Protein AF-0000000072804010 (afdb_homodimer)

Structure (mmCIF, N/CA/C/O backbone):
data_AF-0000000072804010-model_v1
#
loop_
_entity.id
_entity.type
_entity.pdbx_description
1 polymer 'Uncharacterized protein'
#
loop_
_atom_site.group_PDB
_atom_site.id
_atom_site.type_symbol
_atom_site.label_atom_id
_atom_site.label_alt_id
_atom_site.label_comp_id
_atom_site.label_asym_id
_atom_site.label_entity_id
_atom_site.label_seq_id
_atom_site.pdbx_PDB_ins_code
_atom_site.Cartn_x
_atom_site.Cartn_y
_atom_site.Cartn_z
_atom_site.occupancy
_atom_site.B_iso_or_equiv
_atom_site.auth_seq_id
_atom_site.auth_comp_id
_atom_site.auth_asym_id
_atom_site.auth_atom_id
_atom_site.pdbx_PDB_model_num
ATOM 1 N N . MET A 1 1 ? -0.517 -17.844 -24.922 1 48.34 1 MET A N 1
ATOM 2 C CA . MET A 1 1 ? -0.849 -17.781 -23.5 1 48.34 1 MET A CA 1
ATOM 3 C C . MET A 1 1 ? -1.764 -18.938 -23.109 1 48.34 1 MET A C 1
ATOM 5 O O . MET A 1 1 ? -2.658 -19.312 -23.859 1 48.34 1 MET A O 1
ATOM 9 N N . SER A 1 2 ? -1.28 -19.766 -22.219 1 68 2 SER A N 1
ATOM 10 C CA . SER A 1 2 ? -2.117 -20.875 -21.766 1 68 2 SER A CA 1
ATOM 11 C C . SER A 1 2 ? -3.465 -20.375 -21.266 1 68 2 SER A C 1
ATOM 13 O O . SER A 1 2 ? -3.549 -19.297 -20.656 1 68 2 SER A O 1
ATOM 15 N N . PRO A 1 3 ? -4.453 -20.984 -21.688 1 77.75 3 PRO A N 1
ATOM 16 C CA . PRO A 1 3 ? -5.777 -20.547 -21.234 1 77.75 3 PRO A CA 1
ATOM 17 C C . PRO A 1 3 ? -5.914 -20.562 -19.703 1 77.75 3 PRO A C 1
ATOM 19 O O . PRO A 1 3 ? -5.262 -21.375 -19.031 1 77.75 3 PRO A O 1
ATOM 22 N N . ILE A 1 4 ? -6.637 -19.641 -19.188 1 82.75 4 ILE A N 1
ATOM 23 C CA . ILE A 1 4 ? -6.988 -19.641 -17.781 1 82.75 4 ILE A CA 1
ATOM 24 C C . ILE A 1 4 ? -7.996 -20.75 -17.484 1 82.75 4 ILE A C 1
ATOM 26 O O . ILE A 1 4 ? -9.008 -20.875 -18.188 1 82.75 4 ILE A O 1
ATOM 30 N N . THR A 1 5 ? -7.656 -21.609 -16.625 1 82.5 5 THR A N 1
ATOM 31 C CA . THR A 1 5 ? -8.516 -22.75 -16.312 1 82.5 5 THR A CA 1
ATOM 32 C C . THR A 1 5 ? -9.008 -22.672 -14.875 1 82.5 5 THR A C 1
ATOM 34 O O . THR A 1 5 ? -8.289 -22.172 -13.992 1 82.5 5 THR A O 1
ATOM 37 N N . VAL A 1 6 ? -10.234 -22.969 -14.695 1 79.12 6 VAL A N 1
ATOM 38 C CA . VAL A 1 6 ? -10.836 -23.172 -13.383 1 79.12 6 VAL A CA 1
ATOM 39 C C . VAL A 1 6 ? -11.406 -24.578 -13.281 1 79.12 6 VAL A C 1
ATOM 41 O O . VAL A 1 6 ? -12.234 -24.984 -14.102 1 79.12 6 VAL A O 1
ATOM 44 N N . PHE A 1 7 ? -10.828 -25.406 -12.297 1 78.88 7 PHE A N 1
ATOM 45 C CA . PHE A 1 7 ? -11.211 -26.812 -12.109 1 78.88 7 PHE A CA 1
ATOM 46 C C . PHE A 1 7 ? -10.992 -27.594 -13.391 1 78.88 7 PHE A C 1
ATOM 48 O O . PHE A 1 7 ? -11.812 -28.438 -13.75 1 78.88 7 PHE A O 1
ATOM 55 N N . GLY A 1 8 ? -10.031 -27.219 -14.195 1 78.94 8 GLY A N 1
ATOM 56 C CA . GLY A 1 8 ? -9.648 -27.984 -15.375 1 78.94 8 GLY A CA 1
ATOM 57 C C . GLY A 1 8 ? -10.344 -27.516 -16.641 1 78.94 8 GLY A C 1
ATOM 58 O O . GLY A 1 8 ? -10.039 -28 -17.734 1 78.94 8 GLY A O 1
ATOM 59 N N . TYR A 1 9 ? -11.281 -26.594 -16.469 1 85.19 9 TYR A N 1
ATOM 60 C CA . TYR A 1 9 ? -12.016 -26.109 -17.625 1 85.19 9 TYR A CA 1
ATOM 61 C C . TYR A 1 9 ? -11.555 -24.719 -18.031 1 85.19 9 TYR A C 1
ATOM 63 O O . TYR A 1 9 ? -11.398 -23.844 -17.172 1 85.19 9 TYR A O 1
ATOM 71 N N . ALA A 1 10 ? -11.391 -24.625 -19.344 1 89.12 10 ALA A N 1
ATOM 72 C CA . ALA A 1 10 ? -10.969 -23.312 -19.844 1 89.12 10 ALA A CA 1
ATOM 73 C C . ALA A 1 10 ? -12.07 -22.281 -19.672 1 89.12 10 ALA A C 1
ATOM 75 O O . ALA A 1 10 ? -13.242 -22.547 -19.969 1 89.12 10 ALA A O 1
ATOM 76 N N . VAL A 1 11 ? -11.695 -21.125 -19.125 1 90.62 11 VAL A N 1
ATOM 77 C CA . VAL A 1 11 ? -12.648 -20.047 -18.891 1 90.62 11 VAL A CA 1
ATOM 78 C C . VAL A 1 11 ? -12.547 -19.031 -20.031 1 90.62 11 VAL A C 1
ATOM 80 O O . VAL A 1 11 ? -11.453 -18.547 -20.344 1 90.62 11 VAL A O 1
ATOM 83 N N . PRO A 1 12 ? -13.688 -18.75 -20.719 1 93.38 12 PRO A N 1
ATOM 84 C CA . PRO A 1 12 ? -13.672 -17.734 -21.781 1 93.38 12 PRO A CA 1
ATOM 85 C C . PRO A 1 12 ? -13.18 -16.375 -21.281 1 93.38 12 PRO A C 1
ATOM 87 O O . PRO A 1 12 ? -13.43 -16 -20.141 1 93.38 12 PRO A O 1
ATOM 90 N N . VAL A 1 13 ? -12.516 -15.602 -22.156 1 91.38 13 VAL A N 1
ATOM 91 C CA . VAL A 1 13 ? -11.852 -14.336 -21.844 1 91.38 13 VAL A CA 1
ATOM 92 C C . VAL A 1 13 ? -12.867 -13.352 -21.266 1 91.38 13 VAL A C 1
ATOM 94 O O . VAL A 1 13 ? -12.609 -12.703 -20.25 1 91.38 13 VAL A O 1
ATOM 97 N N . PRO A 1 14 ? -14.039 -13.18 -21.891 1 94.69 14 PRO A N 1
ATOM 98 C CA . PRO A 1 14 ? -15 -12.219 -21.344 1 94.69 14 PRO A CA 1
ATOM 99 C C . PRO A 1 14 ? -15.352 -12.516 -19.875 1 94.69 14 PRO A C 1
ATOM 101 O O . PRO A 1 14 ? -15.578 -11.586 -19.094 1 94.69 14 PRO A O 1
ATOM 104 N N . LEU A 1 15 ? -15.414 -13.719 -19.531 1 94.69 15 LEU A N 1
ATOM 105 C CA . LEU A 1 15 ? -15.742 -14.078 -18.156 1 94.69 15 LEU A CA 1
ATOM 106 C C . LEU A 1 15 ? -14.586 -13.742 -17.219 1 94.69 15 LEU A C 1
ATOM 108 O O . L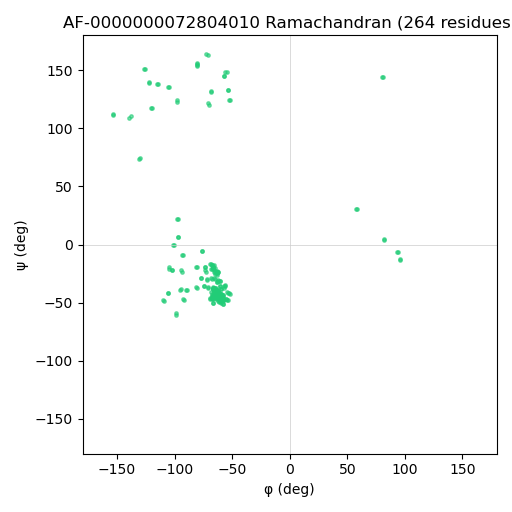EU A 1 15 ? -14.812 -13.344 -16.078 1 94.69 15 LEU A O 1
ATOM 112 N N . VAL A 1 16 ? -13.398 -13.93 -17.688 1 94.5 16 VAL A N 1
ATOM 113 C CA . VAL A 1 16 ? -12.227 -13.555 -16.891 1 94.5 16 VAL A CA 1
ATOM 114 C C . VAL A 1 16 ? -12.227 -12.047 -16.656 1 94.5 16 VAL A C 1
ATOM 116 O O . VAL A 1 16 ? -11.984 -11.594 -15.531 1 94.5 16 VAL A O 1
ATOM 119 N N . VAL A 1 17 ? -12.5 -11.297 -17.672 1 95.88 17 VAL A N 1
ATOM 120 C CA . VAL A 1 17 ? -12.547 -9.844 -17.562 1 95.88 17 VAL A CA 1
ATOM 121 C C . VAL A 1 17 ? -13.648 -9.438 -16.594 1 95.88 17 VAL A C 1
ATOM 123 O O . VAL A 1 17 ? -13.438 -8.578 -15.727 1 95.88 17 VAL A O 1
ATOM 126 N N . ALA A 1 18 ? -14.812 -10.039 -16.734 1 96.81 18 ALA A N 1
ATOM 127 C CA . ALA A 1 18 ? -15.922 -9.75 -15.836 1 96.81 18 ALA A CA 1
ATOM 128 C C . ALA A 1 18 ? -15.547 -10.062 -14.391 1 96.81 18 ALA A C 1
ATOM 130 O O . ALA A 1 18 ? -15.828 -9.273 -13.484 1 96.81 18 ALA A O 1
ATOM 131 N N . TYR A 1 19 ? -14.938 -11.188 -14.172 1 96.62 19 TYR A N 1
ATOM 132 C CA . TYR A 1 19 ? -14.477 -11.586 -12.852 1 96.62 19 TYR A CA 1
ATOM 133 C C . TYR A 1 19 ? -13.477 -10.586 -12.297 1 96.62 19 TYR A C 1
ATOM 135 O O . TYR A 1 19 ? -13.625 -10.117 -11.164 1 96.62 19 TYR A O 1
ATOM 143 N N . GLY A 1 20 ? -12.461 -10.242 -13.133 1 97.38 20 GLY A N 1
ATOM 144 C CA . GLY A 1 20 ? -11.461 -9.273 -12.703 1 97.38 20 GLY A CA 1
ATOM 145 C C . GLY A 1 20 ? -12.055 -7.926 -12.336 1 97.38 20 GLY A C 1
ATOM 146 O O . GLY A 1 20 ? -11.672 -7.324 -11.336 1 97.38 20 GLY A O 1
ATOM 147 N N . THR A 1 21 ? -12.953 -7.453 -13.164 1 96.56 21 THR A N 1
ATOM 148 C CA . THR A 1 21 ? -13.625 -6.188 -12.891 1 96.56 21 THR A CA 1
ATOM 149 C C . THR A 1 21 ? -14.391 -6.254 -11.57 1 96.56 21 THR A C 1
ATOM 151 O O . THR A 1 21 ? -14.297 -5.344 -10.742 1 96.56 21 THR A O 1
ATOM 154 N N . ALA A 1 22 ? -15.117 -7.312 -11.398 1 96.5 22 ALA A N 1
ATOM 155 C CA . ALA A 1 22 ? -15.891 -7.484 -10.18 1 96.5 22 ALA A CA 1
ATOM 156 C C . ALA A 1 22 ? -14.992 -7.492 -8.945 1 96.5 22 ALA A C 1
ATOM 158 O O . ALA A 1 22 ? -15.227 -6.758 -7.988 1 96.5 22 ALA A O 1
ATOM 159 N N . VAL A 1 23 ? -13.93 -8.242 -8.953 1 97.19 23 VAL A N 1
ATOM 160 C CA . VAL A 1 23 ? -13.016 -8.344 -7.816 1 97.19 23 VAL A CA 1
ATOM 161 C C . VAL A 1 23 ? -12.375 -6.992 -7.547 1 97.19 23 VAL A C 1
ATOM 163 O O . VAL A 1 23 ? -12.234 -6.586 -6.391 1 97.19 23 VAL A O 1
ATOM 166 N N . GLY A 1 24 ? -12 -6.309 -8.633 1 96.31 24 GLY A N 1
ATOM 167 C CA . GLY A 1 24 ? -11.375 -5.004 -8.508 1 96.31 24 GLY A CA 1
ATOM 168 C C . GLY A 1 24 ? -12.281 -3.973 -7.855 1 96.31 24 GLY A C 1
ATOM 169 O O . GLY A 1 24 ? -11.805 -3.088 -7.137 1 96.31 24 GLY A O 1
ATOM 170 N N . VAL A 1 25 ? -13.523 -4.109 -8.062 1 93.12 25 VAL A N 1
ATOM 171 C CA . VAL A 1 25 ? -14.477 -3.16 -7.496 1 93.12 25 VAL A CA 1
ATOM 172 C C . VAL A 1 25 ? -14.914 -3.627 -6.109 1 93.12 25 VAL A C 1
ATOM 174 O O . VAL A 1 25 ? -15.008 -2.822 -5.18 1 93.12 25 VAL A O 1
ATOM 177 N N . LEU A 1 26 ? -15.109 -4.902 -5.949 1 94.75 26 LEU A N 1
ATOM 178 C CA . LEU A 1 26 ? -15.727 -5.441 -4.742 1 94.75 26 LEU A CA 1
ATOM 179 C C . LEU A 1 26 ? -14.758 -5.387 -3.566 1 94.75 26 LEU A C 1
ATOM 181 O O . LEU A 1 26 ? -15.164 -5.48 -2.408 1 94.75 26 LEU A O 1
ATOM 185 N N . ILE A 1 27 ? -13.453 -5.266 -3.865 1 96.75 27 ILE A N 1
ATOM 186 C CA . ILE A 1 27 ? -12.508 -5.141 -2.764 1 96.75 27 ILE A CA 1
ATOM 187 C C . ILE A 1 27 ? -12.789 -3.859 -1.98 1 96.75 27 ILE A C 1
ATOM 189 O O . ILE A 1 27 ? -12.516 -3.785 -0.781 1 96.75 27 ILE A O 1
ATOM 193 N N . ASP A 1 28 ? -13.391 -2.922 -2.621 1 95.25 28 ASP A N 1
ATOM 194 C CA . ASP A 1 28 ? -13.664 -1.632 -1.993 1 95.25 28 ASP A CA 1
ATOM 195 C C . ASP A 1 28 ? -14.836 -1.731 -1.017 1 95.25 28 ASP A C 1
ATOM 197 O O . ASP A 1 28 ? -15.094 -0.797 -0.257 1 95.25 28 ASP A O 1
ATOM 201 N N . LEU A 1 29 ? -15.461 -2.842 -0.965 1 94.12 29 LEU A N 1
ATOM 202 C CA . LEU A 1 29 ? -16.547 -3.006 0.003 1 94.12 29 LEU A CA 1
ATOM 203 C C . LEU A 1 29 ? -16 -3.006 1.428 1 94.12 29 LEU A C 1
ATOM 205 O O . LEU A 1 29 ? -16.75 -2.824 2.385 1 94.12 29 LEU A O 1
ATOM 209 N N . ASP A 1 30 ? -14.773 -3.217 1.565 1 96.25 30 ASP A N 1
ATOM 210 C CA . ASP A 1 30 ? -14.18 -3.189 2.9 1 96.25 30 ASP A CA 1
ATOM 211 C C . ASP A 1 30 ? -14.258 -1.787 3.504 1 96.25 30 ASP A C 1
ATOM 213 O O . ASP A 1 30 ? -14.141 -1.622 4.719 1 96.25 30 ASP A O 1
ATOM 217 N N . HIS A 1 31 ? -14.398 -0.819 2.674 1 95.31 31 HIS A N 1
ATOM 218 C CA . HIS A 1 31 ? -14.57 0.545 3.162 1 95.31 31 HIS A CA 1
ATOM 219 C C . HIS A 1 31 ? -15.711 0.633 4.164 1 95.31 31 HIS A C 1
ATOM 221 O O . HIS A 1 31 ? -15.617 1.344 5.168 1 95.31 31 HIS A O 1
ATOM 227 N N . PHE A 1 32 ? -16.766 -0.039 3.883 1 95 32 PHE A N 1
ATOM 228 C CA . PHE A 1 32 ? -17.922 -0.016 4.773 1 95 32 PHE A CA 1
ATOM 229 C C . PHE A 1 32 ? -17.562 -0.607 6.133 1 95 32 PHE A C 1
ATOM 231 O O . PHE A 1 32 ? -18.016 -0.113 7.168 1 95 32 PHE A O 1
ATOM 238 N N . LEU A 1 33 ? -16.812 -1.629 6.156 1 95.75 33 LEU A N 1
ATOM 239 C CA . LEU A 1 33 ? -16.391 -2.254 7.406 1 95.75 33 LEU A CA 1
ATOM 240 C C . LEU A 1 33 ? -15.461 -1.339 8.195 1 95.75 33 LEU A C 1
ATOM 242 O O . LEU A 1 33 ? -15.578 -1.23 9.414 1 95.75 33 LEU A O 1
ATOM 246 N N . ILE A 1 34 ? -14.562 -0.725 7.488 1 96.5 34 ILE A N 1
ATOM 247 C CA . ILE A 1 34 ? -13.656 0.214 8.141 1 96.5 34 ILE A CA 1
ATOM 248 C C . ILE A 1 34 ? -14.453 1.353 8.766 1 96.5 34 ILE A C 1
ATOM 250 O O . ILE A 1 34 ? -14.242 1.7 9.93 1 96.5 34 ILE A O 1
ATOM 254 N N . ALA A 1 35 ? -15.367 1.884 7.973 1 95.56 35 ALA A N 1
ATOM 255 C CA . ALA A 1 35 ? -16.203 2.979 8.469 1 95.56 35 ALA A CA 1
ATOM 256 C C . ALA A 1 35 ? -17 2.547 9.695 1 95.56 35 ALA A C 1
ATOM 258 O O . ALA A 1 35 ? -17.078 3.281 10.688 1 95.56 35 ALA A O 1
ATOM 259 N N . ARG A 1 36 ? -17.594 1.374 9.648 1 96 36 ARG A N 1
ATOM 260 C CA . ARG A 1 36 ? -18.328 0.846 10.789 1 96 36 ARG A CA 1
ATOM 261 C C . ARG A 1 36 ? -17.438 0.744 12.023 1 96 36 ARG A C 1
ATOM 263 O O . ARG A 1 36 ? -17.859 1.105 13.125 1 96 36 ARG A O 1
ATOM 270 N N . TYR A 1 37 ? -16.344 0.249 11.859 1 95.44 37 TYR A N 1
ATOM 271 C CA . TYR A 1 37 ? -15.406 0.07 12.961 1 95.44 37 TYR A CA 1
ATOM 272 C C . TYR A 1 37 ? -15.008 1.411 13.57 1 95.44 37 TYR A C 1
ATOM 274 O O . TYR A 1 37 ? -14.961 1.557 14.789 1 95.44 37 TYR A O 1
ATOM 282 N N . LYS A 1 38 ? -14.781 2.408 12.766 1 93.31 38 LYS A N 1
ATOM 283 C CA . LYS A 1 38 ? -14.273 3.701 13.219 1 93.31 38 LYS A CA 1
ATOM 284 C C . LYS A 1 38 ? -15.398 4.562 13.789 1 93.31 38 LYS A C 1
ATOM 286 O O . LYS A 1 38 ? -15.188 5.332 14.727 1 93.31 38 LYS A O 1
ATOM 291 N N . THR A 1 39 ? -16.484 4.465 13.195 1 92.94 39 THR A N 1
ATOM 292 C CA . THR A 1 39 ? -17.547 5.41 13.555 1 92.94 39 THR A CA 1
ATOM 293 C C . THR A 1 39 ? -18.578 4.746 14.469 1 92.94 39 THR A C 1
ATOM 295 O O . THR A 1 39 ? -19.359 5.434 15.117 1 92.94 39 THR A O 1
ATOM 298 N N . GLY A 1 40 ? -18.656 3.391 14.445 1 94.81 40 GLY A N 1
ATOM 299 C CA . GLY A 1 40 ? -19.641 2.662 15.227 1 94.81 40 GLY A CA 1
ATOM 300 C C . GLY A 1 40 ? -21 2.598 14.555 1 94.81 40 GLY A C 1
ATOM 301 O O . GLY A 1 40 ? -21.969 2.123 15.148 1 94.81 40 GLY A O 1
ATOM 302 N N . SER A 1 41 ? -21.078 3.129 13.328 1 93.25 41 SER A N 1
ATOM 303 C CA . SER A 1 41 ? -22.375 3.234 12.656 1 93.25 41 SER A CA 1
ATOM 304 C C . SER A 1 41 ? -22.344 2.578 11.281 1 93.25 41 SER A C 1
ATOM 306 O O . SER A 1 41 ? -21.297 2.521 10.641 1 93.25 41 SER A O 1
ATOM 308 N N . TRP A 1 42 ? -23.469 2.096 10.867 1 94.25 42 TRP A N 1
ATOM 309 C CA . TRP A 1 42 ? -23.641 1.546 9.523 1 94.25 42 TRP A CA 1
ATOM 310 C C . TRP A 1 42 ? -24.266 2.578 8.594 1 94.25 42 TRP A C 1
ATOM 312 O O . TRP A 1 42 ? -24.938 2.219 7.621 1 94.25 42 TRP A O 1
ATOM 322 N N . GLY A 1 43 ? -24.141 3.785 8.938 1 91.62 43 GLY A N 1
ATOM 323 C CA . GLY A 1 43 ? -24.734 4.867 8.172 1 91.62 43 GLY A CA 1
ATOM 324 C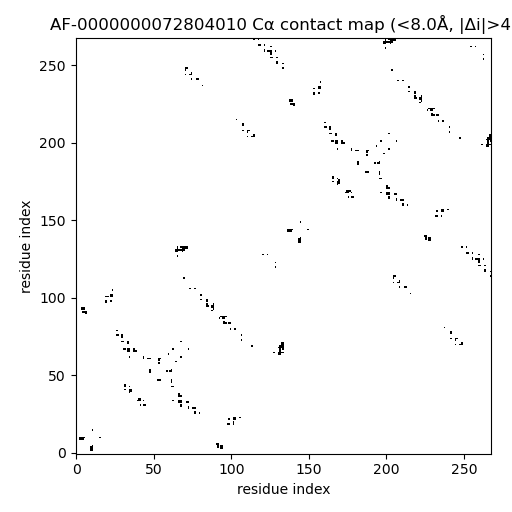 C . GLY A 1 43 ? -24.375 4.816 6.695 1 91.62 43 GLY A C 1
ATOM 325 O O . GLY A 1 43 ? -25.25 5.008 5.84 1 91.62 43 GLY A O 1
ATOM 326 N N . ALA A 1 44 ? -23.188 4.555 6.34 1 90.25 44 ALA A N 1
ATOM 327 C CA . ALA A 1 44 ? -22.734 4.488 4.957 1 90.25 44 ALA A CA 1
ATOM 328 C C . ALA A 1 44 ? -23.484 3.416 4.18 1 90.25 44 ALA A C 1
ATOM 330 O O . ALA A 1 44 ? -23.906 3.646 3.045 1 90.25 44 ALA A O 1
ATOM 331 N N . VAL A 1 45 ? -23.578 2.262 4.762 1 91.25 45 VAL A N 1
ATOM 332 C CA . VAL A 1 45 ? -24.281 1.165 4.113 1 91.25 45 VAL A CA 1
ATOM 333 C C . VAL A 1 45 ? -25.75 1.551 3.895 1 91.25 45 VAL A C 1
ATOM 335 O O . VAL A 1 45 ? -26.297 1.359 2.803 1 91.25 45 VAL A O 1
ATOM 338 N N . ARG A 1 46 ? -26.281 2.074 4.941 1 92.38 46 ARG A N 1
ATOM 339 C CA . ARG A 1 46 ? -27.672 2.494 4.855 1 92.38 46 ARG A CA 1
ATOM 340 C C . ARG A 1 46 ? -27.859 3.551 3.771 1 92.38 46 ARG A C 1
ATOM 342 O O . ARG A 1 46 ? -28.828 3.506 3.018 1 92.38 46 ARG A O 1
ATOM 349 N N . PHE A 1 47 ? -27.031 4.41 3.727 1 91.62 47 PHE A N 1
ATOM 350 C CA . PHE A 1 47 ? -27.094 5.453 2.711 1 91.62 47 PHE A CA 1
ATOM 351 C C . PHE A 1 47 ? -27.047 4.852 1.312 1 91.62 47 PHE A C 1
ATOM 353 O O . PHE A 1 47 ? -27.859 5.215 0.456 1 91.62 47 PHE A O 1
ATOM 360 N N . CYS A 1 48 ? -26.156 3.928 1.025 1 89.56 48 CYS A N 1
ATOM 361 C CA . CYS A 1 48 ? -26 3.326 -0.294 1 89.56 48 CYS A CA 1
ATOM 362 C C . CYS A 1 48 ? -27.219 2.494 -0.657 1 89.56 48 CYS A C 1
ATOM 364 O O . CYS A 1 48 ? -27.625 2.439 -1.822 1 89.56 48 CYS A O 1
ATOM 366 N N . LEU A 1 49 ? -27.734 1.855 0.339 1 90.31 49 LEU A N 1
ATOM 367 C CA . LEU A 1 49 ? -28.938 1.081 0.088 1 90.31 49 LEU A CA 1
ATOM 368 C C . LEU A 1 49 ? -30.094 1.994 -0.301 1 90.31 49 LEU A C 1
ATOM 370 O O . LEU A 1 49 ? -30.922 1.636 -1.146 1 90.31 49 LEU A O 1
ATOM 374 N N . ALA A 1 50 ? -30.141 3.117 0.314 1 91.38 50 ALA A N 1
ATOM 375 C CA . ALA A 1 50 ? -31.188 4.09 0.022 1 91.38 50 ALA A CA 1
ATOM 376 C C . ALA A 1 50 ? -30.906 4.824 -1.286 1 91.38 50 ALA A C 1
ATOM 378 O O . ALA A 1 50 ? -31.828 5.281 -1.962 1 91.38 50 ALA A O 1
ATOM 379 N N . HIS A 1 51 ? -29.688 4.953 -1.603 1 89.19 51 HIS A N 1
ATOM 380 C CA . HIS A 1 51 ? -29.266 5.656 -2.807 1 89.19 51 HIS A CA 1
ATOM 381 C C . HIS A 1 51 ? -28.281 4.812 -3.619 1 89.19 51 HIS A C 1
ATOM 383 O O . HIS A 1 51 ? -27.109 5.172 -3.756 1 89.19 51 HIS A O 1
ATOM 389 N N . PRO A 1 52 ? -28.641 3.842 -4.285 1 83.19 52 PRO A N 1
ATOM 390 C CA . PRO A 1 52 ? -27.766 2.855 -4.914 1 83.19 52 PRO A CA 1
ATOM 391 C C . PRO A 1 52 ? -26.891 3.463 -6.008 1 83.19 52 PRO A C 1
ATOM 393 O O . PRO A 1 52 ? -25.781 2.977 -6.254 1 83.19 52 PRO A O 1
ATOM 396 N N . ALA A 1 53 ? -27.281 4.512 -6.598 1 81.44 53 ALA A N 1
ATOM 397 C CA . ALA A 1 53 ? -26.469 5.16 -7.629 1 81.44 53 ALA A CA 1
ATOM 398 C C . ALA A 1 53 ? -25.203 5.773 -7.027 1 81.44 53 ALA A C 1
ATOM 400 O O . ALA A 1 53 ? -24.203 5.953 -7.727 1 81.44 53 ALA A O 1
ATOM 401 N N . ALA A 1 54 ? -25.266 6.156 -5.836 1 78.75 54 ALA A N 1
ATOM 402 C CA . ALA A 1 54 ? -24.125 6.762 -5.145 1 78.75 54 ALA A CA 1
ATOM 403 C C . ALA A 1 54 ? -22.984 5.758 -4.977 1 78.75 54 ALA A C 1
ATOM 405 O O . ALA A 1 54 ? -21.812 6.141 -4.906 1 78.75 54 ALA A O 1
ATOM 406 N N . ALA A 1 55 ? -23.344 4.57 -4.895 1 73.06 55 ALA A N 1
ATOM 407 C CA . ALA A 1 55 ? -22.359 3.525 -4.664 1 73.06 55 ALA A CA 1
ATOM 408 C C . ALA A 1 55 ? -21.344 3.455 -5.812 1 73.06 55 ALA A C 1
ATOM 410 O O . ALA A 1 55 ? -20.203 3.057 -5.617 1 73.06 55 ALA A O 1
ATOM 411 N N . VAL A 1 56 ? -21.812 3.945 -6.902 1 71.62 56 VAL A N 1
ATOM 412 C CA . VAL A 1 56 ? -20.953 3.836 -8.086 1 71.62 56 VAL A CA 1
ATOM 413 C C . VAL A 1 56 ? -20.328 5.191 -8.398 1 71.62 56 VAL A C 1
ATOM 415 O O . VAL A 1 56 ? -19.281 5.258 -9.039 1 71.62 56 VAL A O 1
ATOM 418 N N . ALA A 1 57 ? -20.844 6.207 -7.938 1 62.75 57 ALA A N 1
ATOM 419 C CA . ALA A 1 57 ? -20.469 7.5 -8.516 1 62.75 57 ALA A CA 1
ATOM 420 C C . ALA A 1 57 ? -19.422 8.203 -7.668 1 62.75 57 ALA A C 1
ATOM 422 O O . ALA A 1 57 ? -18.422 8.703 -8.195 1 62.75 57 ALA A O 1
ATOM 423 N N . ASP A 1 58 ? -19.781 8.469 -6.465 1 64.44 58 ASP A N 1
ATOM 424 C CA . ASP A 1 58 ? -18.953 9.398 -5.711 1 64.44 58 ASP A CA 1
ATOM 425 C C . ASP A 1 58 ? -18.75 8.914 -4.277 1 64.44 58 ASP A C 1
ATOM 427 O O . ASP A 1 58 ? -19.672 8.969 -3.463 1 64.44 58 ASP A O 1
ATOM 431 N N . GLN A 1 59 ? -17.516 8.516 -4.012 1 71.5 59 GLN A N 1
ATOM 432 C CA . GLN A 1 59 ? -17.203 8.039 -2.67 1 71.5 59 GLN A CA 1
ATOM 433 C C . GLN A 1 59 ? -17.391 9.141 -1.635 1 71.5 59 GLN A C 1
ATOM 435 O O . GLN A 1 59 ? -17.625 8.867 -0.459 1 71.5 59 GLN A O 1
ATOM 440 N N . ARG A 1 60 ? -17.344 10.359 -1.929 1 73.25 60 ARG A N 1
ATOM 441 C CA . ARG A 1 60 ? -17.438 11.477 -0.993 1 73.25 60 ARG A CA 1
ATOM 442 C C . ARG A 1 60 ? -18.859 11.641 -0.469 1 73.25 60 ARG A C 1
ATOM 444 O O . ARG A 1 60 ? -19.078 12.227 0.593 1 73.25 60 ARG A O 1
ATOM 451 N N . ARG A 1 61 ? -19.719 11.133 -1.261 1 77.5 61 ARG A N 1
ATOM 452 C CA . ARG A 1 61 ? -21.109 11.172 -0.803 1 77.5 61 ARG A CA 1
ATOM 453 C C . ARG A 1 61 ? -21.391 10.047 0.191 1 77.5 61 ARG A C 1
ATOM 455 O O . ARG A 1 61 ? -22.344 10.117 0.961 1 77.5 61 ARG A O 1
ATOM 462 N N . ILE A 1 62 ? -20.609 9.102 0.179 1 85.88 62 ILE A N 1
ATOM 463 C CA . ILE A 1 62 ? -20.844 7.906 0.981 1 85.88 62 ILE A CA 1
ATOM 464 C C . ILE A 1 62 ? -20.094 8.023 2.312 1 85.88 62 ILE A C 1
ATOM 466 O O . ILE A 1 62 ? -20.656 7.695 3.365 1 85.88 62 ILE A O 1
ATOM 470 N N . PHE A 1 63 ? -18.938 8.547 2.266 1 89.25 63 PHE A N 1
ATOM 471 C CA . PHE A 1 63 ? -18.094 8.586 3.451 1 89.25 63 PHE A CA 1
ATOM 472 C C . PHE A 1 63 ? -17.703 10.023 3.785 1 89.25 63 PHE A C 1
ATOM 474 O O . PHE A 1 63 ? -17.391 10.812 2.889 1 89.25 63 PHE A O 1
ATOM 481 N N . GLU A 1 64 ? -17.703 10.32 5.043 1 85.5 64 GLU A N 1
ATOM 482 C CA . GLU A 1 64 ? -17.141 11.57 5.523 1 85.5 64 GLU A CA 1
ATOM 483 C C . GLU A 1 64 ? -15.617 11.484 5.629 1 85.5 64 GLU A C 1
ATOM 485 O O . GLU A 1 64 ? -15.055 10.391 5.711 1 85.5 64 GLU A O 1
ATOM 490 N N . PRO A 1 65 ? -15.023 12.633 5.547 1 82.5 65 PRO A N 1
ATOM 491 C CA . PRO A 1 65 ? -13.562 12.625 5.723 1 82.5 65 PRO A CA 1
ATOM 492 C C . PRO A 1 65 ? -13.125 11.914 7 1 82.5 65 PRO A C 1
ATOM 494 O O . PRO A 1 65 ? -13.656 12.188 8.078 1 82.5 65 PRO A O 1
ATOM 497 N N . GLY A 1 66 ? -12.266 10.93 6.762 1 87.25 66 GLY A N 1
ATOM 498 C CA . GLY A 1 66 ? -11.734 10.234 7.922 1 87.25 66 GLY A CA 1
ATOM 499 C C . GLY A 1 66 ? -12.484 8.961 8.25 1 87.25 66 GLY A C 1
ATOM 500 O O . GLY A 1 66 ? -12.039 8.172 9.094 1 87.25 66 GLY A O 1
ATOM 501 N N . ASP A 1 67 ? -13.625 8.766 7.648 1 91.62 67 ASP A N 1
ATOM 502 C CA . ASP A 1 67 ? -14.414 7.57 7.926 1 91.62 67 ASP A CA 1
ATOM 503 C C . ASP A 1 67 ? -13.633 6.301 7.578 1 91.62 67 ASP A C 1
ATOM 505 O O . ASP A 1 67 ? -13.734 5.293 8.273 1 91.62 67 ASP A O 1
ATOM 509 N N . VAL A 1 68 ? -12.914 6.309 6.562 1 93.94 68 VAL A N 1
ATOM 510 C CA . VAL A 1 68 ? -12.188 5.125 6.109 1 93.94 68 VAL A CA 1
ATOM 511 C C . VAL A 1 68 ? -10.688 5.32 6.336 1 93.94 68 VAL A C 1
ATOM 513 O O . VAL A 1 68 ? -10.062 4.555 7.07 1 93.94 68 VAL A O 1
ATOM 516 N N . GLY A 1 69 ? -10.094 6.41 5.957 1 94.94 69 GLY A N 1
ATOM 517 C CA . GLY A 1 69 ? -8.68 6.734 6.078 1 94.94 69 GLY A CA 1
ATOM 518 C C . GLY A 1 69 ? -7.836 6.121 4.977 1 94.94 69 GLY A C 1
ATOM 519 O O . GLY A 1 69 ? -8.078 4.988 4.559 1 94.94 69 GLY A O 1
ATOM 520 N N . VAL A 1 70 ? -6.895 6.805 4.574 1 96.69 70 VAL A N 1
ATOM 521 C CA . VAL A 1 70 ? -6.043 6.402 3.461 1 96.69 70 VAL A CA 1
ATOM 522 C C . VAL A 1 70 ? -5.238 5.164 3.848 1 96.69 70 VAL A C 1
ATOM 524 O O . VAL A 1 70 ? -5.25 4.156 3.133 1 96.69 70 VAL A O 1
ATOM 527 N N . LEU A 1 71 ? -4.57 5.191 4.988 1 97.81 71 LEU A N 1
ATOM 528 C CA . LEU A 1 71 ? -3.689 4.102 5.391 1 97.81 71 LEU A CA 1
ATOM 529 C C . LEU A 1 71 ? -4.496 2.889 5.844 1 97.81 71 LEU A C 1
ATOM 531 O O . LEU A 1 71 ? -4.109 1.747 5.582 1 97.81 71 LEU A O 1
ATOM 535 N N . SER A 1 72 ? -5.605 3.105 6.473 1 97.62 72 SER A N 1
ATOM 536 C CA . SER A 1 72 ? -6.461 1.998 6.883 1 97.62 72 SER A CA 1
ATOM 537 C C . SER A 1 72 ? -7.02 1.249 5.68 1 97.62 72 SER A C 1
ATOM 539 O O . SER A 1 72 ? -7.062 0.017 5.672 1 97.62 72 SER A O 1
ATOM 541 N N . ARG A 1 73 ? -7.469 2.002 4.746 1 97.56 73 ARG A N 1
ATOM 542 C CA . ARG A 1 73 ? -7.961 1.393 3.514 1 97.56 73 ARG A CA 1
ATOM 543 C C . ARG A 1 73 ? -6.871 0.567 2.838 1 97.56 73 ARG A C 1
ATOM 545 O O . ARG A 1 73 ? -7.117 -0.561 2.406 1 97.56 73 ARG A O 1
ATOM 552 N N . LEU A 1 74 ? -5.656 1.119 2.756 1 98.38 74 LEU A N 1
ATOM 553 C CA . LEU A 1 74 ? -4.543 0.4 2.143 1 98.38 74 LEU A CA 1
ATOM 554 C C . LEU A 1 74 ? -4.211 -0.86 2.934 1 98.38 74 LEU A C 1
ATOM 556 O O . LEU A 1 74 ? -3.994 -1.925 2.35 1 98.38 74 LEU A O 1
ATOM 560 N N . LEU A 1 75 ? -4.164 -0.767 4.211 1 98.5 75 LEU A N 1
ATOM 561 C CA . LEU A 1 75 ? -3.893 -1.929 5.051 1 98.5 75 LEU A CA 1
ATOM 562 C C . LEU A 1 75 ? -4.957 -3.002 4.852 1 98.5 75 LEU A C 1
ATOM 564 O O . LEU A 1 75 ? -4.637 -4.184 4.711 1 98.5 75 LEU A O 1
ATOM 568 N N . SER A 1 76 ? -6.199 -2.582 4.902 1 98.44 76 SER A N 1
ATOM 569 C CA . SER A 1 76 ? -7.297 -3.525 4.715 1 98.44 76 SER A CA 1
ATOM 570 C C . SER A 1 76 ? -7.191 -4.23 3.367 1 98.44 76 SER A C 1
ATOM 572 O O . SER A 1 76 ? -7.359 -5.449 3.285 1 98.44 76 SER A O 1
ATOM 574 N N . HIS A 1 77 ? -6.988 -3.48 2.289 1 98.62 77 HIS A N 1
ATOM 575 C CA . HIS A 1 77 ? -6.773 -4.102 0.986 1 98.62 77 HIS A CA 1
ATOM 576 C C . HIS A 1 77 ? -5.641 -5.125 1.043 1 98.62 77 HIS A C 1
ATOM 578 O O . HIS A 1 77 ? -5.777 -6.234 0.528 1 98.62 77 HIS A O 1
ATOM 584 N N . LEU A 1 78 ? -4.516 -4.746 1.635 1 98.75 78 LEU A N 1
ATOM 585 C CA . LEU A 1 78 ? -3.371 -5.645 1.725 1 98.75 78 LEU A CA 1
ATOM 586 C C . LEU A 1 78 ? -3.74 -6.922 2.473 1 98.75 78 LEU A C 1
ATOM 588 O O . LEU A 1 78 ? -3.418 -8.023 2.023 1 98.75 78 LEU A O 1
ATOM 592 N N . LEU A 1 79 ? -4.406 -6.809 3.535 1 98.62 79 LEU A N 1
ATOM 593 C CA . LEU A 1 79 ? -4.781 -7.977 4.32 1 98.62 79 LEU A CA 1
ATOM 594 C C . LEU A 1 79 ? -5.754 -8.859 3.547 1 98.62 79 LEU A C 1
ATOM 596 O O . LEU A 1 79 ? -5.625 -10.086 3.555 1 98.62 79 LEU A O 1
ATOM 600 N N . LEU A 1 80 ? -6.695 -8.242 2.906 1 98.38 80 LEU A N 1
ATOM 601 C CA . LEU A 1 80 ? -7.648 -9 2.107 1 98.38 80 LEU A CA 1
ATOM 602 C C . LEU A 1 80 ? -6.949 -9.711 0.956 1 98.38 80 LEU A C 1
ATOM 604 O O . LEU A 1 80 ? -7.242 -10.875 0.67 1 98.38 80 LEU A O 1
ATOM 608 N N . ILE A 1 81 ? -6.09 -9.039 0.292 1 98.38 81 ILE A N 1
ATOM 609 C CA . ILE A 1 81 ? -5.328 -9.633 -0.798 1 98.38 81 ILE A CA 1
ATOM 610 C C . ILE A 1 81 ? -4.512 -10.812 -0.272 1 98.38 81 ILE A C 1
ATOM 612 O O . ILE A 1 81 ? -4.496 -11.891 -0.879 1 98.38 81 ILE A O 1
ATOM 616 N N . GLY A 1 82 ? -3.846 -10.648 0.847 1 98.06 82 GLY A N 1
ATOM 617 C CA . GLY A 1 82 ? -2.992 -11.664 1.438 1 98.06 82 GLY A CA 1
ATOM 618 C C . GLY A 1 82 ? -3.752 -12.914 1.847 1 98.06 82 GLY A C 1
ATOM 619 O O . GLY A 1 82 ? -3.164 -13.992 1.98 1 98.06 82 GLY A O 1
ATOM 620 N N . ILE A 1 83 ? -5.02 -12.781 2.082 1 98 83 ILE A N 1
ATOM 621 C CA . ILE A 1 83 ? -5.852 -13.922 2.441 1 98 83 ILE A CA 1
ATOM 622 C C . ILE A 1 83 ? -6.469 -14.531 1.182 1 98 83 ILE A C 1
ATOM 624 O O . ILE A 1 83 ? -6.375 -15.734 0.957 1 98 83 ILE A O 1
ATOM 628 N N . ALA A 1 84 ? -7.027 -13.75 0.323 1 97.81 84 ALA A N 1
ATOM 629 C CA . ALA A 1 84 ? -7.809 -14.211 -0.824 1 97.81 84 ALA A CA 1
ATOM 630 C C . ALA A 1 84 ? -6.922 -14.922 -1.842 1 97.81 84 ALA A C 1
ATOM 632 O O . ALA A 1 84 ? -7.289 -15.977 -2.361 1 97.81 84 ALA A O 1
ATOM 633 N N . VAL A 1 85 ? -5.773 -14.398 -2.156 1 97.62 85 VAL A N 1
ATOM 634 C CA . VAL A 1 85 ? -4.938 -14.914 -3.236 1 97.62 85 VAL A CA 1
ATOM 635 C C . VAL A 1 85 ? -4.387 -16.281 -2.85 1 97.62 85 VAL A C 1
ATOM 637 O O . VAL A 1 85 ? -4.488 -17.25 -3.619 1 97.62 85 VAL A O 1
ATOM 640 N N . PRO A 1 86 ? -3.838 -16.484 -1.636 1 96.5 86 PRO A N 1
ATOM 641 C CA . PRO A 1 86 ? -3.398 -17.828 -1.263 1 96.5 86 PRO A CA 1
ATOM 642 C C . PRO A 1 86 ? -4.547 -18.844 -1.222 1 96.5 86 PRO A C 1
ATOM 644 O O . PRO A 1 86 ? -4.375 -19.984 -1.628 1 96.5 86 PRO A O 1
ATOM 647 N N . LEU A 1 87 ? -5.695 -18.391 -0.722 1 96.88 87 LEU A N 1
ATOM 648 C CA . LEU A 1 87 ? -6.836 -19.297 -0.691 1 96.88 87 LEU A CA 1
ATOM 649 C C . LEU A 1 87 ? -7.23 -19.719 -2.102 1 96.88 87 LEU A C 1
ATOM 651 O O . LEU A 1 87 ? -7.531 -20.891 -2.342 1 96.88 87 LEU A O 1
ATOM 655 N N . LEU A 1 88 ? -7.234 -18.812 -3.033 1 96 88 LEU A N 1
ATOM 656 C CA . LEU A 1 88 ? -7.555 -19.125 -4.426 1 96 88 LEU A CA 1
ATOM 657 C C . LEU A 1 88 ? -6.484 -20.016 -5.047 1 96 88 LEU A C 1
ATOM 659 O O . LEU A 1 88 ? -6.793 -20.859 -5.883 1 96 88 LEU A O 1
ATOM 663 N N . ALA A 1 89 ? -5.223 -19.781 -4.672 1 93.5 89 ALA A N 1
ATOM 664 C CA . ALA A 1 89 ? -4.125 -20.562 -5.227 1 93.5 89 ALA A CA 1
ATOM 665 C C . ALA A 1 89 ? -4.285 -22.047 -4.891 1 93.5 89 ALA A C 1
ATOM 667 O O . ALA A 1 89 ? -3.852 -22.906 -5.652 1 93.5 89 ALA A O 1
ATOM 668 N N . LEU A 1 90 ? -4.902 -22.344 -3.721 1 92.19 90 LEU A N 1
ATOM 669 C CA . LEU A 1 90 ? -5.156 -23.719 -3.322 1 92.19 90 LEU A CA 1
ATOM 670 C C . LEU A 1 90 ? -6.148 -24.391 -4.266 1 92.19 90 LEU A C 1
ATOM 672 O O . LEU A 1 90 ? -6.145 -25.609 -4.414 1 92.19 90 LEU A O 1
ATOM 676 N N . SER A 1 91 ? -6.957 -23.719 -4.938 1 90.06 91 SER A N 1
ATOM 677 C CA . SER A 1 91 ? -8 -24.25 -5.801 1 90.06 91 SER A CA 1
ATOM 678 C C . SER A 1 91 ? -7.637 -24.109 -7.273 1 90.06 91 SER A C 1
ATOM 680 O O . SER A 1 91 ? -7.875 -25.016 -8.07 1 90.06 91 SER A O 1
ATOM 682 N N . SER A 1 92 ? -7.094 -22.984 -7.602 1 91.69 92 SER A N 1
ATOM 683 C CA . SER A 1 92 ? -6.758 -22.656 -8.984 1 91.69 92 SER A CA 1
ATOM 684 C C . SER A 1 92 ? -5.621 -21.656 -9.055 1 91.69 92 SER A C 1
ATOM 686 O O . SER A 1 92 ? -5.812 -20.469 -8.742 1 91.69 92 SER A O 1
ATOM 688 N N . ALA A 1 93 ? -4.492 -22.078 -9.523 1 89.12 93 ALA A N 1
ATOM 689 C CA . ALA A 1 93 ? -3.33 -21.203 -9.641 1 89.12 93 ALA A CA 1
ATOM 690 C C . ALA A 1 93 ? -3.598 -20.062 -10.617 1 89.12 93 ALA A C 1
ATOM 692 O O . ALA A 1 93 ? -3.176 -18.922 -10.391 1 89.12 93 ALA A O 1
ATOM 693 N N . SER A 1 94 ? -4.27 -20.375 -11.711 1 91.06 94 SER A N 1
ATOM 694 C CA . SER A 1 94 ? -4.543 -19.359 -12.727 1 91.06 94 SER A CA 1
ATOM 695 C C . SER A 1 94 ? -5.469 -18.281 -12.188 1 91.06 94 SER A C 1
ATOM 697 O O . SER A 1 94 ? -5.266 -17.094 -12.445 1 91.06 94 SER A O 1
ATOM 699 N N . LEU A 1 95 ? -6.484 -18.688 -11.406 1 93.44 95 LEU A N 1
ATOM 700 C CA . LEU A 1 95 ? -7.395 -17.719 -10.805 1 93.44 95 LEU A CA 1
ATOM 701 C C . LEU A 1 95 ? -6.668 -16.844 -9.789 1 93.44 95 LEU A C 1
ATOM 703 O O . LEU A 1 95 ? -6.934 -15.648 -9.68 1 93.44 95 LEU A O 1
ATOM 707 N N . ALA A 1 96 ? -5.773 -17.438 -9.047 1 95.75 96 ALA A N 1
ATOM 708 C CA . ALA A 1 96 ? -4.98 -16.703 -8.062 1 95.75 96 ALA A CA 1
ATOM 709 C C . ALA A 1 96 ? -4.121 -15.641 -8.742 1 95.75 96 ALA A C 1
ATOM 711 O O . ALA A 1 96 ? -4.035 -14.508 -8.258 1 95.75 96 ALA A O 1
ATOM 712 N N . VAL A 1 97 ? -3.545 -15.961 -9.844 1 93.81 97 VAL A N 1
ATOM 713 C CA . VAL A 1 97 ? -2.689 -15.023 -10.562 1 93.81 97 VAL A CA 1
ATOM 714 C C . VAL A 1 97 ? -3.529 -13.867 -11.102 1 93.81 97 VAL A C 1
ATOM 716 O O . VAL A 1 97 ? -3.174 -12.695 -10.93 1 93.81 97 VAL A O 1
ATOM 719 N N . VAL A 1 98 ? -4.656 -14.188 -11.711 1 95.5 98 VAL A N 1
ATOM 720 C CA . VAL A 1 98 ? -5.523 -13.148 -12.25 1 95.5 98 VAL A CA 1
ATOM 721 C C . VAL A 1 98 ? -5.984 -12.219 -11.125 1 95.5 98 VAL A C 1
ATOM 723 O O . VAL A 1 98 ? -5.895 -10.992 -11.25 1 95.5 98 VAL A O 1
ATOM 726 N N . THR A 1 99 ? -6.457 -12.781 -10.023 1 97.69 99 THR A N 1
ATOM 727 C CA . THR A 1 99 ? -6.922 -11.992 -8.891 1 97.69 99 THR A CA 1
ATOM 728 C C . THR A 1 99 ? -5.789 -11.148 -8.32 1 97.69 99 THR A C 1
ATOM 730 O O . THR A 1 99 ? -5.973 -9.953 -8.062 1 97.69 99 THR A O 1
ATOM 733 N N . GLY A 1 100 ? -4.637 -11.75 -8.164 1 98.06 100 GLY A N 1
ATOM 734 C CA . GLY A 1 100 ? -3.484 -11.031 -7.641 1 98.06 100 GLY A CA 1
ATOM 735 C C . GLY A 1 100 ? -3.078 -9.844 -8.5 1 98.06 100 GLY A C 1
ATOM 736 O O . GLY A 1 100 ? -2.816 -8.758 -7.984 1 98.06 100 GLY A O 1
ATOM 737 N N . VAL A 1 101 ? -3.066 -10.008 -9.773 1 97.5 101 VAL A N 1
ATOM 738 C CA . VAL A 1 101 ? -2.674 -8.945 -10.695 1 97.5 101 VAL A CA 1
ATOM 739 C C . VAL A 1 101 ? -3.701 -7.82 -10.648 1 97.5 101 VAL A C 1
ATOM 741 O O . VAL A 1 101 ? -3.338 -6.645 -10.57 1 97.5 101 VAL A O 1
ATOM 744 N N . VAL A 1 102 ? -4.945 -8.18 -10.711 1 98.44 102 VAL A N 1
ATOM 745 C CA . VAL A 1 102 ? -6 -7.18 -10.703 1 98.44 102 VAL A CA 1
ATOM 746 C C . VAL A 1 102 ? -5.938 -6.379 -9.398 1 98.44 102 VAL A C 1
ATOM 748 O O . VAL A 1 102 ? -5.996 -5.148 -9.422 1 98.44 102 VAL A O 1
ATOM 751 N N . LEU A 1 103 ? -5.82 -7.039 -8.305 1 98.69 103 LEU A N 1
ATOM 752 C CA . LEU A 1 103 ? -5.812 -6.352 -7.02 1 98.69 103 LEU A CA 1
ATOM 753 C C . LEU A 1 103 ? -4.512 -5.578 -6.82 1 98.69 103 LEU A C 1
ATOM 755 O O . LEU A 1 103 ? -4.504 -4.523 -6.188 1 98.69 103 LEU A O 1
ATOM 759 N N . TYR A 1 104 ? -3.412 -6.051 -7.398 1 98.56 104 TYR A N 1
ATOM 760 C CA . TYR A 1 104 ? -2.154 -5.312 -7.398 1 98.56 104 TYR A CA 1
ATOM 761 C C . TYR A 1 104 ? -2.303 -3.986 -8.141 1 98.56 104 TYR A C 1
ATOM 763 O O . TYR A 1 104 ? -1.93 -2.934 -7.613 1 98.56 104 TYR A O 1
ATOM 771 N N . VAL A 1 105 ? -2.855 -4.008 -9.312 1 98.5 105 VAL A N 1
ATOM 772 C CA . VAL A 1 105 ? -3.053 -2.793 -10.094 1 98.5 105 VAL A CA 1
ATOM 773 C C . VAL A 1 105 ? -3.998 -1.85 -9.352 1 98.5 105 VAL A C 1
ATOM 775 O O . VAL A 1 105 ? -3.777 -0.636 -9.328 1 98.5 105 VAL A O 1
ATOM 778 N N . HIS A 1 106 ? -5.035 -2.404 -8.789 1 98.12 106 HIS A N 1
ATOM 779 C CA . HIS A 1 106 ? -5.961 -1.615 -7.988 1 98.12 106 HIS A CA 1
ATOM 780 C C . HIS A 1 106 ? -5.23 -0.884 -6.867 1 98.12 106 HIS A C 1
ATOM 782 O O . HIS A 1 106 ? -5.438 0.315 -6.664 1 98.12 106 HIS A O 1
ATOM 788 N N . LEU A 1 107 ? -4.379 -1.609 -6.168 1 98.31 107 LEU A N 1
ATOM 789 C CA . LEU A 1 107 ? -3.625 -1.048 -5.051 1 98.31 107 LEU A CA 1
ATOM 790 C C . LEU A 1 107 ? -2.676 0.045 -5.531 1 98.31 107 LEU A C 1
ATOM 792 O O . LEU A 1 107 ? -2.605 1.12 -4.93 1 98.31 107 LEU A O 1
ATOM 796 N N . VAL A 1 108 ? -1.948 -0.19 -6.578 1 98.62 108 VAL A N 1
ATOM 797 C CA . VAL A 1 108 ? -1.047 0.8 -7.156 1 98.62 108 VAL A CA 1
ATOM 798 C C . VAL A 1 108 ? -1.834 2.047 -7.551 1 98.62 108 VAL A C 1
ATOM 800 O O . VAL A 1 108 ? -1.414 3.172 -7.262 1 98.62 108 VAL A O 1
ATOM 803 N N . SER A 1 109 ? -2.947 1.847 -8.18 1 97.88 109 SER A N 1
ATOM 804 C CA . SER A 1 109 ? -3.793 2.959 -8.594 1 97.88 109 SER A CA 1
ATOM 805 C C . SER A 1 109 ? -4.293 3.758 -7.398 1 97.88 109 SER A C 1
ATOM 807 O O . SER A 1 109 ? -4.355 4.988 -7.449 1 97.88 109 SER A O 1
ATOM 809 N N . ASP A 1 110 ? -4.652 3.008 -6.352 1 97.5 110 ASP A N 1
ATOM 810 C CA . ASP A 1 110 ? -5.082 3.682 -5.133 1 97.5 110 ASP A CA 1
ATOM 811 C C . ASP A 1 110 ? -3.996 4.621 -4.609 1 97.5 110 ASP A C 1
ATOM 813 O O . ASP A 1 110 ? -4.27 5.781 -4.301 1 97.5 110 ASP A O 1
ATOM 817 N N . VAL A 1 111 ? -2.834 4.141 -4.473 1 98.31 111 VAL A N 1
ATOM 818 C CA . VAL A 1 111 ? -1.747 4.926 -3.904 1 98.31 111 VAL A CA 1
ATOM 819 C C . VAL A 1 111 ? -1.422 6.102 -4.828 1 98.31 111 VAL A C 1
ATOM 821 O O . VAL A 1 111 ? -1.239 7.23 -4.363 1 98.31 111 VAL A O 1
ATOM 824 N N . ALA A 1 112 ? -1.36 5.895 -6.121 1 97.81 112 ALA A N 1
ATOM 825 C CA . ALA A 1 112 ? -1.108 6.965 -7.082 1 97.81 112 ALA A CA 1
ATOM 826 C C . ALA A 1 112 ? -2.188 8.039 -7.004 1 97.81 112 ALA A C 1
ATOM 828 O O . ALA A 1 112 ? -1.888 9.234 -7.047 1 97.81 112 ALA A O 1
ATOM 829 N N . TRP A 1 113 ? -3.412 7.602 -6.898 1 96.19 113 TRP A N 1
ATOM 830 C CA . TRP A 1 113 ? -4.535 8.523 -6.777 1 96.19 113 TRP A CA 1
ATOM 831 C C . TRP A 1 113 ? -4.438 9.336 -5.488 1 96.19 113 TRP A C 1
ATOM 833 O O . TRP A 1 113 ? -4.68 10.539 -5.484 1 96.19 113 TRP A O 1
ATOM 843 N N . ASP A 1 114 ? -4.109 8.648 -4.402 1 96.12 114 ASP A N 1
ATOM 844 C CA . ASP A 1 114 ? -3.949 9.336 -3.127 1 96.12 114 ASP A CA 1
ATOM 845 C C . ASP A 1 114 ? -2.871 10.414 -3.221 1 96.12 114 ASP A C 1
ATOM 847 O O . ASP A 1 114 ? -3.049 11.523 -2.711 1 96.12 114 ASP A O 1
ATOM 851 N N . ILE A 1 115 ? -1.79 10.102 -3.824 1 97 115 ILE A N 1
ATOM 852 C CA . ILE A 1 115 ? -0.713 11.07 -4.004 1 97 115 ILE A CA 1
ATOM 853 C C . ILE A 1 115 ? -1.223 12.266 -4.809 1 97 115 ILE A C 1
ATOM 855 O O . ILE A 1 115 ? -0.97 13.414 -4.445 1 97 115 ILE A O 1
ATOM 859 N N . SER A 1 116 ? -1.939 12.031 -5.848 1 95.94 116 SER A N 1
ATOM 860 C CA . SER A 1 116 ? -2.416 13.086 -6.742 1 95.94 116 SER A CA 1
ATOM 861 C C . SER A 1 116 ? -3.426 13.984 -6.043 1 95.94 116 SER A C 1
ATOM 863 O O . SER A 1 116 ? -3.645 15.125 -6.465 1 95.94 116 SER A O 1
ATOM 865 N N . ARG A 1 117 ? -4.02 13.516 -4.992 1 93.62 117 ARG A N 1
ATOM 866 C CA . ARG A 1 117 ? -5.09 14.258 -4.332 1 93.62 117 ARG A CA 1
ATOM 867 C C . ARG A 1 117 ? -4.574 14.977 -3.088 1 93.62 117 ARG A C 1
ATOM 869 O O . ARG A 1 117 ? -5.328 15.68 -2.418 1 93.62 117 ARG A O 1
ATOM 876 N N . LEU A 1 118 ? -3.355 14.859 -2.77 1 94.44 118 LEU A N 1
ATOM 877 C CA . LEU A 1 118 ? -2.811 15.398 -1.527 1 94.44 118 LEU A CA 1
ATOM 878 C C . LEU A 1 118 ? -3.057 16.891 -1.428 1 94.44 118 LEU A C 1
ATOM 880 O O . LEU A 1 118 ? -3.4 17.406 -0.358 1 94.44 118 LEU A O 1
ATOM 884 N N . ASP A 1 119 ? -2.971 17.547 -2.48 1 93.06 119 ASP A N 1
ATOM 885 C CA . ASP A 1 119 ? -3.092 19.016 -2.473 1 93.06 119 ASP A CA 1
ATOM 886 C C . ASP A 1 119 ? -4.512 19.438 -2.113 1 93.06 119 ASP A C 1
ATOM 888 O O . ASP A 1 119 ? -4.734 20.578 -1.696 1 93.06 119 ASP A O 1
ATOM 892 N N . GLN A 1 120 ? -5.469 18.625 -2.256 1 91.75 120 GLN A N 1
ATOM 893 C CA . GLN A 1 120 ? -6.852 18.938 -1.917 1 91.75 120 GLN A CA 1
ATOM 894 C C . GLN A 1 120 ? -7.031 19.078 -0.407 1 91.75 120 GLN A C 1
ATOM 896 O O . GLN A 1 120 ? -8.023 19.641 0.058 1 91.75 120 GLN A O 1
ATOM 901 N N . TYR A 1 121 ? -6.027 18.547 0.327 1 91.62 121 TYR A N 1
ATOM 902 C CA . TYR A 1 121 ? -6.137 18.562 1.781 1 91.62 121 TYR A CA 1
ATOM 903 C C . TYR A 1 121 ? -5.379 19.75 2.369 1 91.62 121 TYR A C 1
ATOM 905 O O . TYR A 1 121 ? -5.273 19.875 3.59 1 91.62 121 TYR A O 1
ATOM 913 N N . ALA A 1 122 ? -4.879 20.609 1.556 1 93.44 122 ALA A N 1
ATOM 914 C CA . ALA A 1 122 ? -4.027 21.719 1.993 1 93.44 122 ALA A CA 1
ATOM 915 C C . ALA A 1 122 ? -4.812 22.703 2.857 1 93.44 122 ALA A C 1
ATOM 917 O O . ALA A 1 122 ? -4.223 23.5 3.59 1 93.44 122 ALA A O 1
ATOM 918 N N . HIS A 1 123 ? -6.137 22.703 2.846 1 93.44 123 HIS A N 1
ATOM 919 C CA . HIS A 1 123 ? -6.969 23.641 3.582 1 93.44 123 HIS A CA 1
ATOM 920 C C . HIS A 1 123 ? -7.375 23.078 4.938 1 93.44 123 HIS A C 1
ATOM 922 O O . HIS A 1 123 ? -7.914 23.812 5.781 1 93.44 123 HIS A O 1
ATOM 928 N N . LEU A 1 124 ? -7.113 21.859 5.195 1 93.56 124 LEU A N 1
ATOM 929 C CA . LEU A 1 124 ? -7.516 21.203 6.43 1 93.56 124 LEU A CA 1
ATOM 930 C C . LEU A 1 124 ? -6.555 21.531 7.566 1 93.56 124 LEU A C 1
ATOM 932 O O . LEU A 1 124 ? -5.402 21.906 7.32 1 93.56 124 LEU A O 1
ATOM 936 N N . SER A 1 125 ? -7.105 21.438 8.75 1 94.38 125 SER A N 1
ATOM 937 C CA . SER A 1 125 ? -6.234 21.5 9.922 1 94.38 125 SER A CA 1
ATOM 938 C C . SER A 1 125 ? -5.422 20.219 10.062 1 94.38 125 SER A C 1
ATOM 940 O O . SER A 1 125 ? -5.754 19.188 9.461 1 94.38 125 SER A O 1
ATOM 942 N N . THR A 1 126 ? -4.395 20.203 10.82 1 94.38 126 THR A N 1
ATOM 943 C CA . THR A 1 126 ? -3.551 19.031 11.047 1 94.38 126 THR A CA 1
ATOM 944 C C . THR A 1 126 ? -4.375 17.875 11.594 1 94.38 126 THR A C 1
ATOM 946 O O . THR A 1 126 ? -4.246 16.75 11.125 1 94.38 126 THR A O 1
ATOM 949 N N . ASP A 1 127 ? -5.254 18.203 12.555 1 93.81 127 ASP A N 1
ATOM 950 C CA . ASP A 1 127 ? -6.082 17.141 13.141 1 93.81 127 ASP A CA 1
ATOM 951 C C . ASP A 1 127 ? -6.988 16.5 12.094 1 93.81 127 ASP A C 1
ATOM 953 O O . ASP A 1 127 ? -7.164 15.289 12.078 1 93.81 127 ASP A O 1
ATOM 957 N N . GLU A 1 128 ? -7.527 17.312 11.305 1 94.19 128 GLU A N 1
ATOM 958 C CA . GLU A 1 128 ? -8.391 16.812 10.234 1 94.19 128 GLU A CA 1
ATOM 959 C C . GLU A 1 128 ? -7.598 15.969 9.242 1 94.19 128 GLU A C 1
ATOM 961 O O . GLU A 1 128 ? -8.078 14.922 8.789 1 94.19 128 GLU A O 1
ATOM 966 N N . LEU A 1 129 ? -6.453 16.406 8.906 1 95 129 LEU A N 1
ATOM 967 C CA . LEU A 1 129 ? -5.602 15.68 7.973 1 95 129 LEU A CA 1
ATOM 968 C C . LEU A 1 129 ? -5.18 14.336 8.562 1 95 129 LEU A C 1
ATOM 970 O O . LEU A 1 129 ? -5.203 13.312 7.867 1 95 129 LEU A O 1
ATOM 974 N N . LEU A 1 130 ? -4.809 14.305 9.797 1 95.5 130 LEU A N 1
ATOM 975 C CA . LEU A 1 130 ? -4.441 13.055 10.453 1 95.5 130 LEU A CA 1
ATOM 976 C C . LEU A 1 130 ? -5.617 12.078 10.453 1 95.5 130 LEU A C 1
ATOM 978 O O . LEU A 1 130 ? -5.426 10.875 10.266 1 95.5 130 LEU A O 1
ATOM 982 N N . ARG A 1 131 ? -6.793 12.57 10.594 1 93.5 131 ARG A N 1
ATOM 983 C CA . ARG A 1 131 ? -7.984 11.727 10.531 1 93.5 131 ARG A CA 1
ATOM 984 C C . ARG A 1 131 ? -8.188 11.156 9.133 1 93.5 131 ARG A C 1
ATOM 986 O O . ARG A 1 131 ? -8.562 9.992 8.984 1 93.5 131 ARG A O 1
ATOM 993 N N . GLU A 1 132 ? -7.922 11.93 8.195 1 93.75 132 GLU A N 1
ATOM 994 C CA . GLU A 1 132 ? -8.047 11.484 6.809 1 93.75 132 GLU A CA 1
ATOM 995 C C . GLU A 1 132 ? -7.082 10.336 6.512 1 93.75 132 GLU A C 1
ATOM 997 O O . GLU A 1 132 ? -7.391 9.453 5.707 1 93.75 132 GLU A O 1
ATOM 1002 N N . PHE A 1 133 ? -5.945 10.312 7.133 1 95.44 133 PHE A N 1
ATOM 1003 C CA . PHE A 1 133 ? -4.926 9.32 6.809 1 95.44 133 PHE A CA 1
ATOM 1004 C C . PHE A 1 133 ? -5.039 8.109 7.727 1 95.44 133 PHE A C 1
ATOM 1006 O O . PHE A 1 133 ? -4.613 7.012 7.367 1 95.44 133 PHE A O 1
ATOM 1013 N N . ARG A 1 134 ? -5.609 8.344 8.836 1 94 134 ARG A N 1
ATOM 1014 C CA . ARG A 1 134 ? -5.738 7.273 9.82 1 94 134 ARG A CA 1
ATOM 1015 C C . ARG A 1 134 ? -6.816 6.277 9.406 1 94 134 ARG A C 1
ATOM 1017 O O . ARG A 1 134 ? -6.637 5.062 9.555 1 94 134 ARG A O 1
ATOM 1024 N N . MET B 1 1 ? 6.543 -29.875 2.732 1 48.31 1 MET B N 1
ATOM 1025 C CA . MET B 1 1 ? 6.711 -28.703 1.864 1 48.31 1 MET B CA 1
ATOM 1026 C C . MET B 1 1 ? 7.801 -28.953 0.827 1 48.31 1 MET B C 1
ATOM 1028 O O . MET B 1 1 ? 8.812 -29.594 1.124 1 48.31 1 MET B O 1
ATOM 1032 N N . SER B 1 2 ? 7.41 -28.922 -0.413 1 67.94 2 SER B N 1
ATOM 1033 C CA . SER B 1 2 ? 8.406 -29.125 -1.461 1 67.94 2 SER B CA 1
ATOM 1034 C C . SER B 1 2 ? 9.578 -28.156 -1.298 1 67.94 2 SER B C 1
ATOM 1036 O O . SER B 1 2 ? 9.391 -27.016 -0.875 1 67.94 2 SER B O 1
ATOM 1038 N N . PRO B 1 3 ? 10.711 -28.656 -1.392 1 77.62 3 PRO B N 1
ATOM 1039 C CA . PRO B 1 3 ? 11.883 -27.781 -1.237 1 77.62 3 PRO B CA 1
ATOM 1040 C C . PRO B 1 3 ? 11.883 -26.625 -2.219 1 77.62 3 PRO B C 1
ATOM 1042 O O . PRO B 1 3 ? 11.336 -26.734 -3.32 1 77.62 3 PRO B O 1
ATOM 1045 N N . ILE B 1 4 ? 12.352 -25.516 -1.812 1 82.81 4 ILE B N 1
ATOM 1046 C CA . ILE B 1 4 ? 12.578 -24.375 -2.691 1 82.81 4 ILE B CA 1
ATOM 1047 C C . ILE B 1 4 ? 13.742 -24.672 -3.639 1 82.81 4 ILE B C 1
ATOM 1049 O O . ILE B 1 4 ? 14.812 -25.094 -3.201 1 82.81 4 ILE B O 1
ATOM 1053 N N . THR B 1 5 ? 13.492 -24.641 -4.859 1 82.81 5 THR B N 1
ATOM 1054 C CA . THR B 1 5 ? 14.508 -24.953 -5.855 1 82.81 5 THR B CA 1
ATOM 1055 C C . THR B 1 5 ? 14.844 -23.719 -6.695 1 82.81 5 THR B C 1
ATOM 1057 O O . THR B 1 5 ? 13.977 -22.875 -6.938 1 82.81 5 THR B O 1
ATOM 1060 N N . VAL B 1 6 ? 16.078 -23.547 -6.934 1 79.19 6 VAL B N 1
ATOM 1061 C CA . VAL B 1 6 ? 16.594 -22.578 -7.891 1 79.19 6 VAL B CA 1
ATOM 1062 C C . VAL B 1 6 ? 17.391 -23.281 -8.984 1 79.19 6 VAL B C 1
ATOM 1064 O O . VAL B 1 6 ? 18.344 -24 -8.695 1 79.19 6 VAL B O 1
ATOM 1067 N N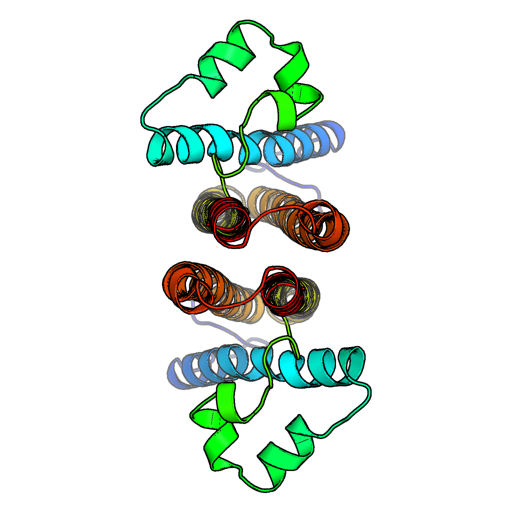 . PHE B 1 7 ? 16.891 -23.172 -10.289 1 78.94 7 PHE B N 1
ATOM 1068 C CA . PHE B 1 7 ? 17.5 -23.844 -11.438 1 78.94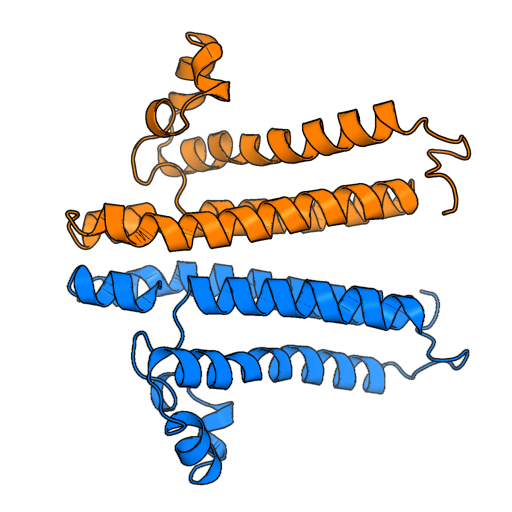 7 PHE B CA 1
ATO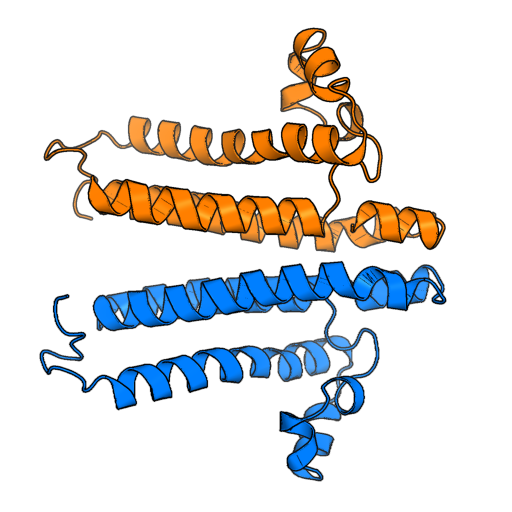M 1069 C C . PHE B 1 7 ? 17.547 -25.344 -11.219 1 78.94 7 PHE B C 1
ATOM 1071 O O . PHE B 1 7 ? 18.531 -26 -11.562 1 78.94 7 PHE B O 1
ATOM 1078 N N . GLY B 1 8 ? 16.594 -25.875 -10.484 1 79 8 GLY B N 1
ATOM 1079 C CA . GLY B 1 8 ? 16.469 -27.328 -10.32 1 79 8 GLY B CA 1
ATOM 1080 C C . GLY B 1 8 ? 17.188 -27.844 -9.094 1 79 8 GLY B C 1
ATOM 1081 O O . GLY B 1 8 ? 17.078 -29.031 -8.766 1 79 8 GLY B O 1
ATOM 1082 N N . TYR B 1 9 ? 17.906 -26.969 -8.438 1 85.44 9 TYR B N 1
ATOM 1083 C CA . TYR B 1 9 ? 18.656 -27.406 -7.258 1 85.44 9 TYR B CA 1
ATOM 1084 C C . TYR B 1 9 ? 17.984 -26.906 -5.98 1 85.44 9 TYR B C 1
ATOM 1086 O O . TYR B 1 9 ? 17.594 -25.734 -5.887 1 85.44 9 TYR B O 1
ATOM 1094 N N . ALA B 1 10 ? 17.938 -27.891 -5.07 1 89.31 10 ALA B N 1
ATOM 1095 C CA . ALA B 1 10 ? 17.328 -27.531 -3.793 1 89.31 10 ALA B CA 1
ATOM 1096 C C . ALA B 1 10 ? 18.203 -26.547 -3.029 1 89.31 10 ALA B C 1
ATOM 1098 O O . ALA B 1 10 ? 19.422 -26.703 -2.955 1 89.31 10 ALA B O 1
ATOM 1099 N N . VAL B 1 11 ? 17.578 -25.469 -2.545 1 90.75 11 VAL B N 1
ATOM 1100 C CA . VAL B 1 11 ? 18.281 -24.453 -1.79 1 90.75 11 VAL B CA 1
ATOM 1101 C C . VAL B 1 11 ? 18.094 -24.672 -0.293 1 90.75 11 VAL B C 1
ATOM 1103 O O . VAL B 1 11 ? 16.953 -24.812 0.179 1 90.75 11 VAL B O 1
ATOM 1106 N N . PRO B 1 12 ? 19.219 -24.828 0.476 1 93.31 12 PRO B N 1
ATOM 1107 C CA . PRO B 1 12 ? 19.109 -24.984 1.927 1 93.31 12 PRO B CA 1
ATOM 1108 C C . PRO B 1 12 ? 18.328 -23.859 2.59 1 93.31 12 PRO B C 1
ATOM 1110 O O . PRO B 1 12 ? 18.406 -22.703 2.154 1 93.31 12 PRO B O 1
ATOM 1113 N N . VAL B 1 13 ? 17.609 -24.141 3.686 1 91.5 13 VAL B N 1
ATOM 1114 C CA . VAL B 1 13 ? 16.703 -23.234 4.375 1 91.5 13 VAL B CA 1
ATOM 1115 C C . VAL B 1 13 ? 17.469 -22 4.848 1 91.5 13 VAL B C 1
ATOM 1117 O O . VAL B 1 13 ? 17.016 -20.875 4.656 1 91.5 13 VAL B O 1
ATOM 1120 N N . PRO B 1 14 ? 18.641 -22.141 5.484 1 94.69 14 PRO B N 1
ATOM 1121 C CA . PRO B 1 14 ? 19.359 -20.953 5.938 1 94.69 14 PRO B CA 1
ATOM 1122 C C . PRO B 1 14 ? 19.641 -19.969 4.805 1 94.69 14 PRO B C 1
ATOM 1124 O O . PRO B 1 14 ? 19.625 -18.75 5.016 1 94.69 14 PRO B O 1
ATOM 1127 N N . LEU B 1 15 ? 19.891 -20.438 3.656 1 94.81 15 LEU B N 1
ATOM 1128 C CA . LEU B 1 15 ? 20.156 -19.578 2.52 1 94.81 15 LEU B CA 1
ATOM 1129 C C . LEU B 1 15 ? 18.891 -18.859 2.066 1 94.81 15 LEU B C 1
ATOM 1131 O O . LEU B 1 15 ? 18.938 -17.703 1.647 1 94.81 15 LEU B O 1
ATOM 1135 N N . VAL B 1 16 ? 17.797 -19.547 2.121 1 94.56 16 VAL B N 1
ATOM 1136 C CA . VAL B 1 16 ? 16.516 -18.938 1.793 1 94.56 16 VAL B CA 1
ATOM 1137 C C . VAL B 1 16 ? 16.219 -17.797 2.773 1 94.56 16 VAL B C 1
ATOM 1139 O O . VAL B 1 16 ? 15.797 -16.719 2.367 1 94.56 16 VAL B O 1
ATOM 1142 N N . VAL B 1 17 ? 16.438 -18.047 4.031 1 96 17 VAL B N 1
ATOM 1143 C CA . VAL B 1 17 ? 16.203 -17.047 5.062 1 96 17 VAL B CA 1
ATOM 1144 C C . VAL B 1 17 ? 17.125 -15.852 4.84 1 96 17 VAL B C 1
ATOM 1146 O O . VAL B 1 17 ? 16.688 -14.695 4.906 1 96 17 VAL B O 1
ATOM 1149 N N . ALA B 1 18 ? 18.391 -16.141 4.582 1 96.81 18 ALA B N 1
ATOM 1150 C CA . ALA B 1 18 ? 19.344 -15.07 4.305 1 96.81 18 ALA B CA 1
ATOM 1151 C C . ALA B 1 18 ? 18.906 -14.242 3.102 1 96.81 18 ALA B C 1
ATOM 1153 O O . ALA B 1 18 ? 18.969 -13.008 3.135 1 96.81 18 ALA B O 1
ATOM 1154 N N . TYR B 1 19 ? 18.5 -14.898 2.076 1 96.69 19 TYR B N 1
ATOM 1155 C CA . TYR B 1 19 ? 18 -14.234 0.875 1 96.69 19 TYR B CA 1
ATOM 1156 C C . TYR B 1 19 ? 16.797 -13.367 1.19 1 96.69 19 TYR B C 1
ATOM 1158 O O . TYR B 1 19 ? 16.75 -12.188 0.83 1 96.69 19 TYR B O 1
ATOM 1166 N N . GLY B 1 20 ? 15.812 -13.969 1.888 1 97.31 20 GLY B N 1
ATOM 1167 C CA . GLY B 1 20 ? 14.625 -13.227 2.258 1 97.31 20 GLY B CA 1
ATOM 1168 C C . GLY B 1 20 ? 14.922 -11.992 3.094 1 97.31 20 GLY B C 1
ATOM 1169 O O . GLY B 1 20 ? 14.344 -10.93 2.867 1 97.31 20 GLY B O 1
ATOM 1170 N N . THR B 1 21 ? 15.781 -12.148 4.066 1 96.5 21 THR B N 1
ATOM 1171 C CA . THR B 1 21 ? 16.188 -11.023 4.902 1 96.5 21 THR B CA 1
ATOM 1172 C C . THR B 1 21 ? 16.828 -9.93 4.066 1 96.5 21 THR B C 1
ATOM 1174 O O . THR B 1 21 ? 16.5 -8.75 4.211 1 96.5 21 THR B O 1
ATOM 1177 N N . ALA B 1 22 ? 17.719 -10.328 3.215 1 96.44 22 ALA B N 1
ATOM 1178 C CA . ALA B 1 22 ? 18.406 -9.359 2.359 1 96.44 22 ALA B CA 1
ATOM 1179 C C . ALA B 1 22 ? 17.406 -8.609 1.481 1 96.44 22 ALA B C 1
ATOM 1181 O O . ALA B 1 22 ? 17.422 -7.375 1.436 1 96.44 22 ALA B O 1
ATOM 1182 N N . VAL B 1 23 ? 16.516 -9.273 0.833 1 97.19 23 VAL B N 1
ATOM 1183 C CA . VAL B 1 23 ? 15.531 -8.656 -0.058 1 97.19 23 VAL B CA 1
ATOM 1184 C C . VAL B 1 23 ? 14.625 -7.719 0.739 1 97.19 23 VAL B C 1
ATOM 1186 O O . VAL B 1 23 ? 14.312 -6.617 0.287 1 97.19 23 VAL B O 1
ATOM 1189 N N . GLY B 1 24 ? 14.234 -8.18 1.93 1 96.25 24 GLY B N 1
ATOM 1190 C CA . GLY B 1 24 ? 13.375 -7.383 2.783 1 96.25 24 GLY B CA 1
ATOM 1191 C C . GLY B 1 24 ? 14.008 -6.074 3.223 1 96.25 24 GLY B C 1
ATOM 1192 O O . GLY B 1 24 ? 13.312 -5.074 3.416 1 96.25 24 GLY B O 1
ATOM 1193 N N . VAL B 1 25 ? 15.273 -6.078 3.344 1 93.06 25 VAL B N 1
ATOM 1194 C CA . VAL B 1 25 ? 15.984 -4.879 3.777 1 93.06 25 VAL B CA 1
ATOM 1195 C C . VAL B 1 25 ? 16.375 -4.039 2.562 1 93.06 25 VAL B C 1
ATOM 1197 O O . VAL B 1 25 ? 16.234 -2.812 2.576 1 93.06 25 VAL B O 1
ATOM 1200 N N . LEU B 1 26 ? 16.781 -4.691 1.506 1 94.69 26 LEU B N 1
ATOM 1201 C CA . LEU B 1 26 ? 17.375 -3.998 0.365 1 94.69 26 LEU B CA 1
ATOM 1202 C C . LEU B 1 26 ? 16.312 -3.254 -0.432 1 94.69 26 LEU B C 1
ATOM 1204 O O . LEU B 1 26 ? 16.625 -2.346 -1.204 1 94.69 26 LEU B O 1
ATOM 1208 N N . ILE B 1 27 ? 15.047 -3.646 -0.255 1 96.69 27 ILE B N 1
ATOM 1209 C CA . ILE B 1 27 ? 13.992 -2.912 -0.952 1 96.69 27 ILE B CA 1
ATOM 1210 C C . ILE B 1 27 ? 13.961 -1.468 -0.46 1 96.69 27 ILE B C 1
ATOM 1212 O O . ILE B 1 27 ? 13.57 -0.562 -1.201 1 96.69 27 ILE B O 1
ATOM 1216 N N . ASP B 1 28 ? 14.43 -1.249 0.718 1 95.25 28 ASP B N 1
ATOM 1217 C CA . ASP B 1 28 ? 14.398 0.083 1.314 1 95.25 28 ASP B CA 1
ATOM 1218 C C . ASP B 1 28 ? 15.477 0.983 0.705 1 95.25 28 ASP B C 1
ATOM 1220 O O . ASP B 1 28 ? 15.484 2.191 0.944 1 95.25 28 ASP B O 1
ATOM 1224 N N . LEU B 1 29 ? 16.297 0.444 -0.121 1 94.12 29 LEU B N 1
ATOM 1225 C CA . LEU B 1 29 ? 17.297 1.279 -0.779 1 94.12 29 LEU B CA 1
ATOM 1226 C C . LEU B 1 29 ? 16.641 2.26 -1.741 1 94.12 29 LEU B C 1
ATOM 1228 O O . LEU B 1 29 ? 17.25 3.242 -2.156 1 94.12 29 LEU B O 1
ATOM 1232 N N . ASP B 1 30 ? 15.461 2.004 -2.088 1 96.31 30 ASP B N 1
ATOM 1233 C CA . ASP B 1 30 ? 14.758 2.924 -2.979 1 96.31 30 ASP B CA 1
ATOM 1234 C C . ASP B 1 30 ? 14.508 4.266 -2.293 1 96.31 30 ASP B C 1
ATOM 1236 O O . ASP B 1 30 ? 14.258 5.273 -2.961 1 96.31 30 ASP B O 1
ATOM 1240 N N . HIS B 1 31 ? 14.555 4.266 -1.008 1 95.38 31 HIS B N 1
ATOM 1241 C CA . HIS B 1 31 ? 14.414 5.52 -0.274 1 95.38 31 HIS B CA 1
ATOM 1242 C C . HIS B 1 31 ? 15.43 6.551 -0.749 1 95.38 31 HIS B C 1
ATOM 1244 O O . HIS B 1 31 ? 15.109 7.734 -0.869 1 95.38 31 HIS B O 1
ATOM 1250 N N . PHE B 1 32 ? 16.594 6.105 -0.982 1 95.12 32 PHE B N 1
ATOM 1251 C CA . PHE B 1 32 ? 17.641 7.012 -1.431 1 95.12 32 PHE B CA 1
ATOM 1252 C C . PHE B 1 32 ? 17.297 7.609 -2.791 1 95.12 32 PHE B C 1
ATOM 1254 O O . PHE B 1 32 ? 17.562 8.789 -3.043 1 95.12 32 PHE B O 1
ATOM 1261 N N . LEU B 1 33 ? 16.75 6.844 -3.645 1 95.88 33 LEU B N 1
ATOM 1262 C CA . LEU B 1 33 ? 16.375 7.328 -4.965 1 95.88 33 LEU B CA 1
ATOM 1263 C C . LEU B 1 33 ? 15.211 8.32 -4.867 1 95.88 33 LEU B C 1
ATOM 1265 O O . LEU B 1 33 ? 15.203 9.336 -5.566 1 95.88 33 LEU B O 1
ATOM 1269 N N . ILE B 1 34 ? 14.281 8 -4.027 1 96.5 34 ILE B N 1
ATOM 1270 C CA . ILE B 1 34 ? 13.164 8.914 -3.818 1 96.5 34 ILE B CA 1
ATOM 1271 C C . ILE B 1 34 ? 13.672 10.25 -3.287 1 96.5 34 ILE B C 1
ATOM 1273 O O . ILE B 1 34 ? 13.297 11.312 -3.797 1 96.5 34 ILE B O 1
ATOM 1277 N N . ALA B 1 35 ? 14.531 10.148 -2.289 1 95.62 35 ALA B N 1
ATOM 1278 C CA . ALA B 1 35 ? 15.094 11.359 -1.704 1 95.62 35 ALA B CA 1
ATOM 1279 C C . ALA B 1 35 ? 15.852 12.172 -2.748 1 95.62 35 ALA B C 1
ATOM 1281 O O . ALA B 1 35 ? 15.695 13.398 -2.826 1 95.62 35 ALA B O 1
ATOM 1282 N N . ARG B 1 36 ? 16.656 11.508 -3.561 1 96.12 36 ARG B N 1
ATOM 1283 C CA . ARG B 1 36 ? 17.391 12.188 -4.629 1 96.12 36 ARG B CA 1
ATOM 1284 C C . ARG B 1 36 ? 16.438 12.891 -5.586 1 96.12 36 ARG B C 1
ATOM 1286 O O . ARG B 1 36 ? 16.688 14.031 -5.988 1 96.12 36 ARG B O 1
ATOM 1293 N N . TYR B 1 37 ? 15.461 12.258 -5.938 1 95.56 37 TYR B N 1
ATOM 1294 C CA . TYR B 1 37 ? 14.484 12.805 -6.871 1 95.56 37 TYR B CA 1
ATOM 1295 C C . TYR B 1 37 ? 13.797 14.031 -6.285 1 95.56 37 TYR B C 1
ATOM 1297 O O . TYR B 1 37 ? 13.625 15.039 -6.973 1 95.56 37 TYR B O 1
ATOM 1305 N N . LYS B 1 38 ? 13.461 14 -5.027 1 93.5 38 LYS B N 1
ATOM 1306 C CA . LYS B 1 38 ? 12.688 15.062 -4.391 1 93.5 38 LYS B CA 1
ATOM 1307 C C . LYS B 1 38 ? 13.586 16.234 -4 1 93.5 38 LYS B C 1
ATOM 1309 O O . LYS B 1 38 ? 13.156 17.391 -4.043 1 93.5 38 LYS B O 1
ATOM 1314 N N . THR B 1 39 ? 14.719 15.93 -3.594 1 93.19 39 THR B N 1
ATOM 1315 C CA . THR B 1 39 ? 15.547 16.984 -3.018 1 93.19 39 THR B CA 1
ATOM 1316 C C . THR B 1 39 ? 16.594 17.453 -4.016 1 93.19 39 THR B C 1
ATOM 1318 O O . THR B 1 39 ? 17.188 18.531 -3.844 1 93.19 39 THR B O 1
ATOM 1321 N N . GLY B 1 40 ? 16.922 16.609 -5.027 1 94.88 40 GLY B N 1
ATOM 1322 C CA . GLY B 1 40 ? 17.969 16.938 -5.992 1 94.88 40 GLY B CA 1
ATOM 1323 C C . GLY B 1 40 ? 19.359 16.641 -5.488 1 94.88 40 GLY B C 1
ATOM 1324 O O . GLY B 1 40 ? 20.359 16.969 -6.145 1 94.88 40 GLY B O 1
ATOM 1325 N N . SER B 1 41 ? 19.438 16.047 -4.297 1 93.38 41 SER B N 1
ATOM 1326 C CA . SER B 1 41 ? 20.734 15.844 -3.672 1 93.38 41 SER B CA 1
ATOM 1327 C C . SER B 1 41 ? 20.953 14.383 -3.281 1 93.38 41 SER B C 1
ATOM 1329 O O . SER B 1 41 ? 19.984 13.664 -3.006 1 93.38 41 SER B O 1
ATOM 1331 N N . TRP B 1 42 ? 22.172 13.984 -3.279 1 94.44 42 TRP B N 1
ATOM 1332 C CA . TRP B 1 42 ? 22.562 12.656 -2.809 1 94.44 42 TRP B CA 1
ATOM 1333 C C . TRP B 1 42 ? 23.047 12.711 -1.367 1 94.44 42 TRP B C 1
ATOM 1335 O O . TRP B 1 42 ? 23.859 11.883 -0.949 1 94.44 42 TRP B O 1
ATOM 1345 N N . GLY B 1 43 ? 22.656 13.695 -0.686 1 91.88 43 GLY B N 1
ATOM 1346 C CA . GLY B 1 43 ? 23.109 13.906 0.683 1 91.88 43 GLY B CA 1
ATOM 1347 C C . GLY B 1 43 ? 22.891 12.695 1.57 1 91.88 43 GLY B C 1
ATOM 1348 O O . GLY B 1 43 ? 23.766 12.328 2.354 1 91.88 43 GLY B O 1
ATOM 1349 N N . ALA B 1 44 ? 21.797 12.039 1.484 1 90.5 44 ALA B N 1
ATOM 1350 C CA . ALA B 1 44 ? 21.469 10.867 2.287 1 90.5 44 ALA B CA 1
ATOM 1351 C C . ALA B 1 44 ? 22.469 9.742 2.053 1 90.5 44 ALA B C 1
ATOM 1353 O O . ALA B 1 44 ? 22.938 9.109 3.002 1 90.5 44 ALA B O 1
ATOM 1354 N N . VAL B 1 45 ? 22.75 9.492 0.819 1 91.38 45 VAL B N 1
ATOM 1355 C CA . VAL B 1 45 ? 23.719 8.445 0.476 1 91.38 45 VAL B CA 1
ATOM 1356 C C . VAL B 1 45 ? 25.094 8.797 1.047 1 91.38 45 VAL B C 1
ATOM 1358 O O . VAL B 1 45 ? 25.75 7.949 1.657 1 91.38 45 VAL B O 1
ATOM 1361 N N . ARG B 1 46 ? 25.422 10.008 0.815 1 92.5 46 ARG B N 1
ATOM 1362 C CA . ARG B 1 46 ? 26.719 10.469 1.32 1 92.5 46 ARG B CA 1
ATOM 1363 C C . ARG B 1 46 ? 26.781 10.336 2.838 1 92.5 46 ARG B C 1
ATOM 1365 O O . ARG B 1 46 ? 27.812 9.914 3.383 1 92.5 46 ARG B O 1
ATOM 1372 N N . PHE B 1 47 ? 25.797 10.68 3.438 1 91.62 47 PHE B N 1
ATOM 1373 C CA . PHE B 1 47 ? 25.734 10.57 4.891 1 91.62 47 PHE B CA 1
ATOM 1374 C C . PHE B 1 47 ? 25.938 9.133 5.332 1 91.62 47 PHE B C 1
ATOM 1376 O O . PHE B 1 47 ? 26.734 8.852 6.234 1 91.62 47 PHE B O 1
ATOM 1383 N N . CYS B 1 48 ? 25.25 8.172 4.73 1 89.62 48 CYS B N 1
ATOM 1384 C CA . CYS B 1 48 ? 25.328 6.77 5.109 1 89.62 48 CYS B CA 1
ATOM 1385 C C . CYS B 1 48 ? 26.719 6.203 4.832 1 89.62 48 CYS B C 1
ATOM 1387 O O . CYS B 1 48 ? 27.203 5.359 5.582 1 89.62 48 CYS B O 1
ATOM 1389 N N . LEU B 1 49 ? 27.25 6.656 3.754 1 90.44 49 LEU B N 1
ATOM 1390 C CA . LEU B 1 49 ? 28.609 6.207 3.445 1 90.44 49 LEU B CA 1
ATOM 1391 C C . LEU B 1 49 ? 29.594 6.695 4.5 1 90.44 49 LEU B C 1
ATOM 1393 O O . LEU B 1 49 ? 30.531 5.98 4.852 1 90.44 49 LEU B O 1
ATOM 1397 N N . ALA B 1 50 ? 29.375 7.867 4.969 1 91.5 50 ALA B N 1
ATOM 1398 C CA . ALA B 1 50 ? 30.234 8.445 6 1 91.5 50 ALA B CA 1
ATOM 1399 C C . ALA B 1 50 ? 29.922 7.855 7.371 1 91.5 50 ALA B C 1
ATOM 1401 O O . ALA B 1 50 ? 30.797 7.797 8.242 1 91.5 50 ALA B O 1
ATOM 1402 N N . HIS B 1 51 ? 28.719 7.457 7.551 1 89.25 51 HIS B N 1
ATOM 1403 C CA . HIS B 1 51 ? 28.266 6.902 8.82 1 89.25 51 HIS B CA 1
ATOM 1404 C C . HIS B 1 51 ? 27.516 5.582 8.609 1 89.25 51 HIS B C 1
ATOM 1406 O O . HIS B 1 51 ? 26.312 5.492 8.867 1 89.25 51 HIS B O 1
ATOM 1412 N N . PRO B 1 52 ? 28.109 4.531 8.32 1 83.25 52 PRO B N 1
ATOM 1413 C CA . PRO B 1 52 ? 27.484 3.281 7.898 1 83.25 52 PRO B CA 1
ATOM 1414 C C . PRO B 1 52 ? 26.594 2.672 8.977 1 83.25 52 PRO B C 1
ATOM 1416 O O . PRO B 1 52 ? 25.609 1.987 8.664 1 83.25 52 PRO B O 1
ATOM 1419 N N . ALA B 1 53 ? 26.828 2.93 10.195 1 81.44 53 ALA B N 1
ATOM 1420 C CA . ALA B 1 53 ? 26 2.406 11.273 1 81.44 53 ALA B CA 1
ATOM 1421 C C . ALA B 1 53 ? 24.609 3.016 11.234 1 81.44 53 ALA B C 1
ATOM 1423 O O . ALA B 1 53 ? 23.641 2.414 11.727 1 81.44 53 ALA B O 1
ATOM 1424 N N . ALA B 1 54 ? 24.484 4.172 10.773 1 78.88 54 ALA B N 1
ATOM 1425 C CA . ALA B 1 54 ? 23.203 4.871 10.688 1 78.88 54 ALA B CA 1
ATOM 1426 C C . ALA B 1 54 ? 22.266 4.16 9.719 1 78.88 54 ALA B C 1
ATOM 1428 O O . ALA B 1 54 ? 21.047 4.234 9.867 1 78.88 54 ALA B O 1
ATOM 1429 N N . ALA B 1 55 ? 22.828 3.549 8.797 1 73.88 55 ALA B N 1
ATOM 1430 C CA . ALA B 1 55 ? 22.031 2.889 7.77 1 73.88 55 ALA B CA 1
ATOM 1431 C C . ALA B 1 55 ? 21.156 1.782 8.375 1 73.88 55 ALA B C 1
ATOM 1433 O O . ALA B 1 55 ? 20.094 1.464 7.848 1 73.88 55 ALA B O 1
ATOM 1434 N N . VAL B 1 56 ? 21.609 1.338 9.484 1 71.62 56 VAL B N 1
ATOM 1435 C CA . VAL B 1 56 ? 20.922 0.21 10.094 1 71.62 56 VAL B CA 1
ATOM 1436 C C . VAL B 1 56 ? 20.094 0.694 11.281 1 71.62 56 VAL B C 1
ATOM 1438 O O . VAL B 1 56 ? 19.078 0.072 11.641 1 71.62 56 VAL B O 1
ATOM 1441 N N . ALA B 1 57 ? 20.375 1.754 11.812 1 63.62 57 ALA B N 1
ATOM 1442 C CA . ALA B 1 57 ? 19.844 2.055 13.141 1 63.62 57 ALA B CA 1
ATOM 1443 C C . ALA B 1 57 ? 18.609 2.953 13.047 1 63.62 57 ALA B C 1
ATOM 1445 O O . ALA B 1 57 ? 17.609 2.715 13.727 1 63.62 57 ALA B O 1
ATOM 1446 N N . ASP B 1 58 ? 18.812 4.082 12.461 1 64.69 58 ASP B N 1
ATOM 1447 C CA . ASP B 1 58 ? 17.766 5.094 12.602 1 64.69 58 ASP B CA 1
ATOM 1448 C C . ASP B 1 58 ? 17.547 5.84 11.289 1 64.69 58 ASP B C 1
ATOM 1450 O O . ASP B 1 58 ? 18.375 6.668 10.891 1 64.69 58 ASP B O 1
ATOM 1454 N N . GLN B 1 59 ? 16.422 5.555 10.695 1 70.5 59 GLN B N 1
ATOM 1455 C CA . GLN B 1 59 ? 16.109 6.211 9.43 1 70.5 59 GLN B CA 1
ATOM 1456 C C . GLN B 1 59 ? 15.938 7.715 9.617 1 70.5 59 GLN B C 1
ATOM 1458 O O . GLN B 1 59 ? 16.125 8.484 8.672 1 70.5 59 GLN B O 1
ATOM 1463 N N . ARG B 1 60 ? 15.688 8.242 10.711 1 72.81 60 ARG B N 1
ATOM 1464 C CA . ARG B 1 60 ? 15.453 9.656 10.961 1 72.81 60 ARG B CA 1
ATOM 1465 C C . ARG B 1 60 ? 16.766 10.445 10.883 1 72.81 60 ARG B C 1
ATOM 1467 O O . ARG B 1 60 ? 16.75 11.656 10.664 1 72.81 60 ARG B O 1
ATOM 1474 N N . ARG B 1 61 ? 17.766 9.703 11.07 1 77.25 61 ARG B N 1
ATOM 1475 C CA . ARG B 1 61 ? 19.062 10.352 10.93 1 77.25 61 ARG B CA 1
ATOM 1476 C C . ARG B 1 61 ? 19.469 10.453 9.469 1 77.25 61 ARG B C 1
ATOM 1478 O O . ARG B 1 61 ? 20.344 11.266 9.117 1 77.25 61 ARG B O 1
ATOM 1485 N N . ILE B 1 62 ? 18.906 9.703 8.688 1 86.5 62 ILE B N 1
ATOM 1486 C CA . ILE B 1 62 ? 19.312 9.617 7.289 1 86.5 62 ILE B CA 1
ATOM 1487 C C . ILE B 1 62 ? 18.453 10.562 6.449 1 86.5 62 ILE B C 1
ATOM 1489 O O . ILE B 1 62 ? 18.953 11.258 5.57 1 86.5 62 ILE B O 1
ATOM 1493 N N . PHE B 1 63 ? 17.219 10.641 6.766 1 89.31 63 PHE B N 1
ATOM 1494 C CA . PHE B 1 63 ? 16.281 11.406 5.949 1 89.31 63 PHE B CA 1
ATOM 1495 C C . PHE B 1 63 ? 15.602 12.484 6.781 1 89.31 63 PHE B C 1
ATOM 1497 O O . PHE B 1 63 ? 15.227 12.242 7.934 1 89.31 63 PHE B O 1
ATOM 1504 N N . GLU B 1 64 ? 15.461 13.609 6.188 1 85.62 64 GLU B N 1
ATOM 1505 C CA . GLU B 1 64 ? 14.633 14.656 6.773 1 85.62 64 GLU B CA 1
ATOM 1506 C C . GLU B 1 64 ? 13.148 14.414 6.496 1 85.62 64 GLU B C 1
ATOM 1508 O O . GLU B 1 64 ? 12.797 13.688 5.562 1 85.62 64 GLU B O 1
ATOM 1513 N N . PRO B 1 65 ? 12.352 14.969 7.344 1 82.69 65 PRO B N 1
ATOM 1514 C CA . PRO B 1 65 ? 10.914 14.836 7.09 1 82.69 65 PRO B CA 1
ATOM 1515 C C . PRO B 1 65 ? 10.523 15.273 5.68 1 82.69 65 PRO B C 1
ATOM 1517 O O . PRO B 1 65 ? 10.914 16.359 5.242 1 82.69 65 PRO B O 1
ATOM 1520 N N . GLY B 1 66 ? 9.875 14.328 5.016 1 87.5 66 GLY B N 1
ATOM 1521 C CA . GLY B 1 66 ? 9.391 14.68 3.686 1 87.5 66 GLY B CA 1
ATOM 1522 C C . GLY B 1 66 ? 10.344 14.258 2.58 1 87.5 66 GLY B C 1
ATOM 1523 O O . GLY B 1 66 ? 9.992 14.328 1.398 1 87.5 66 GLY B O 1
ATOM 1524 N N . ASP B 1 67 ? 11.547 13.891 2.928 1 91.75 67 ASP B N 1
ATOM 1525 C CA . ASP B 1 67 ? 12.523 13.492 1.917 1 91.75 67 ASP B CA 1
ATOM 1526 C C . ASP B 1 67 ? 12.031 12.289 1.116 1 91.75 67 ASP B C 1
ATOM 1528 O O . ASP B 1 67 ? 12.266 12.203 -0.091 1 91.75 67 ASP B O 1
ATOM 1532 N N . VAL B 1 68 ? 11.406 11.391 1.715 1 93.88 68 VAL B N 1
ATOM 1533 C CA . VAL B 1 68 ? 10.961 10.172 1.051 1 93.88 68 VAL B CA 1
ATOM 1534 C C . VAL B 1 68 ? 9.438 10.18 0.92 1 93.88 68 VAL B C 1
ATOM 1536 O O . VAL B 1 68 ? 8.906 10.141 -0.19 1 93.88 68 VAL B O 1
ATOM 1539 N N . GLY B 1 69 ? 8.672 10.477 1.911 1 94.88 69 GLY B N 1
ATOM 1540 C CA . GLY B 1 69 ? 7.219 10.508 1.963 1 94.88 69 GLY B CA 1
ATOM 1541 C C . GLY B 1 69 ? 6.602 9.133 2.146 1 94.88 69 GLY B C 1
ATOM 1542 O O . GLY B 1 69 ? 7.086 8.148 1.585 1 94.88 69 GLY B O 1
ATOM 1543 N N . VAL B 1 70 ? 5.59 9.078 2.838 1 96.69 70 VAL B N 1
ATOM 1544 C CA . VAL B 1 70 ? 4.93 7.828 3.184 1 96.69 70 VAL B CA 1
ATOM 1545 C C . VAL B 1 70 ? 4.344 7.191 1.927 1 96.69 70 VAL B C 1
ATOM 1547 O O . VAL B 1 70 ? 4.605 6.02 1.636 1 96.69 70 VAL B O 1
ATOM 1550 N N . LEU B 1 71 ? 3.592 7.938 1.143 1 97.81 71 LEU B N 1
ATOM 1551 C CA . LEU B 1 71 ? 2.9 7.391 -0.019 1 97.81 71 LEU B CA 1
ATOM 1552 C C . LEU B 1 71 ? 3.879 7.121 -1.157 1 97.81 71 LEU B C 1
ATOM 1554 O O . LEU B 1 71 ? 3.738 6.137 -1.883 1 97.81 71 LEU B O 1
ATOM 1558 N N . SER B 1 72 ? 4.867 7.945 -1.311 1 97.69 72 SER B N 1
ATOM 1559 C CA . SER B 1 72 ? 5.879 7.723 -2.34 1 97.69 72 SER B CA 1
ATOM 1560 C C . SER B 1 72 ? 6.668 6.445 -2.076 1 97.69 72 SER B C 1
ATOM 1562 O O . SER B 1 72 ? 6.945 5.68 -3.002 1 97.69 72 SER B O 1
ATOM 1564 N N . ARG B 1 73 ? 7.055 6.293 -0.862 1 97.56 73 ARG B N 1
ATOM 1565 C CA . ARG B 1 73 ? 7.758 5.07 -0.481 1 97.56 73 ARG B CA 1
ATOM 1566 C C . ARG B 1 73 ? 6.902 3.838 -0.761 1 97.56 73 ARG B C 1
ATOM 1568 O O . ARG B 1 73 ? 7.395 2.85 -1.311 1 97.56 73 ARG B O 1
ATOM 1575 N N . LEU B 1 74 ? 5.617 3.891 -0.399 1 98.38 74 LEU B N 1
ATOM 1576 C CA . LEU B 1 74 ? 4.719 2.768 -0.644 1 98.38 74 LEU B CA 1
ATOM 1577 C C . LEU B 1 74 ? 4.562 2.512 -2.139 1 98.38 74 LEU B C 1
ATOM 1579 O O . LEU B 1 74 ? 4.6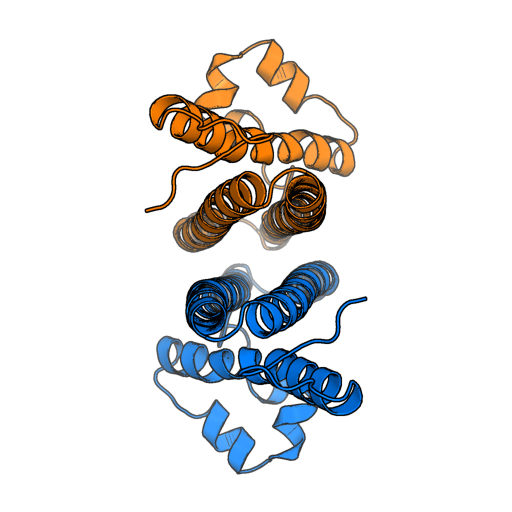13 1.363 -2.586 1 98.38 74 LEU B O 1
ATOM 1583 N N . LEU B 1 75 ? 4.387 3.529 -2.893 1 98.5 75 LEU B N 1
ATOM 1584 C CA . LEU B 1 75 ? 4.266 3.385 -4.34 1 98.5 75 LEU B CA 1
ATOM 1585 C C . LEU B 1 75 ? 5.531 2.768 -4.934 1 98.5 75 LEU B C 1
ATOM 1587 O O . LEU B 1 75 ? 5.449 1.862 -5.766 1 98.5 75 LEU B O 1
ATOM 1591 N N . SER B 1 76 ? 6.66 3.307 -4.539 1 98.5 76 SER B N 1
ATOM 1592 C CA . SER B 1 76 ? 7.93 2.783 -5.035 1 98.5 76 SER B CA 1
ATOM 1593 C C . SER B 1 76 ? 8.086 1.303 -4.707 1 98.5 76 SER B C 1
ATOM 1595 O O . SER B 1 76 ? 8.484 0.51 -5.562 1 98.5 76 SER B O 1
ATOM 1597 N N . HIS B 1 77 ? 7.828 0.917 -3.457 1 98.69 77 HIS B N 1
ATOM 1598 C CA . HIS B 1 77 ? 7.852 -0.497 -3.105 1 98.69 77 HIS B CA 1
ATOM 1599 C C . HIS B 1 77 ? 6.934 -1.307 -4.016 1 98.69 77 HIS B C 1
ATOM 1601 O O . HIS B 1 77 ? 7.32 -2.365 -4.516 1 98.69 77 HIS B O 1
ATOM 1607 N N . LEU B 1 78 ? 5.719 -0.84 -4.203 1 98.75 78 LEU B N 1
ATOM 1608 C CA . LEU B 1 78 ? 4.758 -1.55 -5.043 1 98.75 78 LEU B CA 1
ATOM 1609 C C . LEU B 1 78 ? 5.293 -1.713 -6.461 1 98.75 78 LEU B C 1
ATOM 1611 O O . LEU B 1 78 ? 5.223 -2.803 -7.031 1 98.75 78 LEU B O 1
ATOM 1615 N N . LEU B 1 79 ? 5.832 -0.714 -7.004 1 98.62 79 LEU B N 1
ATOM 1616 C CA . LEU B 1 79 ? 6.348 -0.778 -8.367 1 98.62 79 LEU B CA 1
ATOM 1617 C C . LEU B 1 79 ? 7.531 -1.733 -8.453 1 98.62 79 LEU B C 1
ATOM 1619 O O . LEU B 1 79 ? 7.637 -2.516 -9.406 1 98.62 79 LEU B O 1
ATOM 1623 N N . LEU B 1 80 ? 8.391 -1.646 -7.5 1 98.44 80 LEU B N 1
ATOM 1624 C CA . LEU B 1 80 ? 9.539 -2.545 -7.477 1 98.44 80 LEU B CA 1
ATOM 1625 C C . LEU B 1 80 ? 9.094 -3.996 -7.336 1 98.44 80 LEU B C 1
ATOM 1627 O O . LEU B 1 80 ? 9.625 -4.883 -8.008 1 98.44 80 LEU B O 1
ATOM 1631 N N . ILE B 1 81 ? 8.18 -4.234 -6.469 1 98.38 81 ILE B N 1
ATOM 1632 C CA . ILE B 1 81 ? 7.645 -5.578 -6.281 1 98.38 81 ILE B CA 1
ATOM 1633 C C . ILE B 1 81 ? 7.016 -6.07 -7.582 1 98.38 81 ILE B C 1
ATOM 1635 O O . ILE B 1 81 ? 7.258 -7.203 -8.008 1 98.38 81 ILE B O 1
ATOM 1639 N N . GLY B 1 82 ? 6.238 -5.242 -8.227 1 98.12 82 GLY B N 1
ATOM 1640 C CA . GLY B 1 82 ? 5.539 -5.594 -9.453 1 98.12 82 GLY B CA 1
ATOM 1641 C C . GLY B 1 82 ? 6.477 -5.926 -10.602 1 98.12 82 GLY B C 1
ATOM 1642 O O . GLY B 1 82 ? 6.086 -6.613 -11.547 1 98.12 82 GLY B O 1
ATOM 1643 N N . ILE B 1 83 ? 7.676 -5.441 -10.547 1 97.94 83 ILE B N 1
ATOM 1644 C CA . ILE B 1 83 ? 8.672 -5.727 -11.578 1 97.94 83 ILE B CA 1
ATOM 1645 C C . ILE B 1 83 ? 9.5 -6.941 -11.164 1 97.94 83 ILE B C 1
ATOM 1647 O O . ILE B 1 83 ? 9.656 -7.887 -11.945 1 97.94 83 ILE B O 1
ATOM 1651 N N . ALA B 1 84 ? 9.969 -7.004 -9.977 1 97.81 84 ALA B N 1
ATOM 1652 C CA . ALA B 1 84 ? 10.922 -8.008 -9.508 1 97.81 84 ALA B CA 1
ATOM 1653 C C . ALA B 1 84 ? 10.273 -9.391 -9.469 1 97.81 84 ALA B C 1
ATOM 1655 O O . ALA B 1 84 ? 10.875 -10.375 -9.898 1 97.81 84 ALA B O 1
ATOM 1656 N N . VAL B 1 85 ? 9.078 -9.516 -8.969 1 97.62 85 VAL B N 1
ATOM 1657 C CA . VAL B 1 85 ? 8.453 -10.812 -8.727 1 97.62 85 VAL B CA 1
ATOM 1658 C C . VAL B 1 85 ? 8.133 -11.484 -10.062 1 97.62 85 VAL B C 1
ATOM 1660 O O . VAL B 1 85 ? 8.484 -12.648 -10.281 1 97.62 85 VAL B O 1
ATOM 1663 N N . PRO B 1 86 ? 7.539 -10.797 -11.055 1 96.44 86 PRO B N 1
ATOM 1664 C CA . PRO B 1 86 ? 7.324 -11.445 -12.352 1 96.44 86 PRO B CA 1
ATOM 1665 C C . PRO B 1 86 ? 8.633 -11.828 -13.039 1 96.44 86 PRO B C 1
ATOM 1667 O O . PRO B 1 86 ? 8.719 -12.883 -13.664 1 96.44 86 PRO B O 1
ATOM 1670 N N . LEU B 1 87 ? 9.625 -10.953 -12.93 1 96.94 87 LEU B N 1
ATOM 1671 C CA . LEU B 1 87 ? 10.906 -11.281 -13.539 1 96.94 87 LEU B CA 1
ATOM 1672 C C . LEU B 1 87 ? 11.5 -12.539 -12.914 1 96.94 87 LEU B C 1
ATOM 1674 O O . LEU B 1 87 ? 12.031 -13.398 -13.625 1 96.94 87 LEU B O 1
ATOM 1678 N N . LEU B 1 88 ? 11.422 -12.68 -11.633 1 96.06 88 LEU B N 1
ATOM 1679 C CA . LEU B 1 88 ? 11.914 -13.859 -10.93 1 96.06 88 LEU B CA 1
ATOM 1680 C C . LEU B 1 88 ? 11.094 -15.086 -11.297 1 96.06 88 LEU B C 1
ATOM 1682 O O . LEU B 1 88 ? 11.633 -16.188 -11.375 1 96.06 88 LEU B O 1
ATOM 1686 N N . ALA B 1 89 ? 9.781 -14.898 -11.461 1 93.62 89 ALA B N 1
ATOM 1687 C CA . ALA B 1 89 ? 8.898 -16.016 -11.789 1 93.62 89 ALA B CA 1
ATOM 1688 C C . ALA B 1 89 ? 9.305 -16.656 -13.117 1 93.62 89 ALA B C 1
ATOM 1690 O O . ALA B 1 89 ? 9.109 -17.859 -1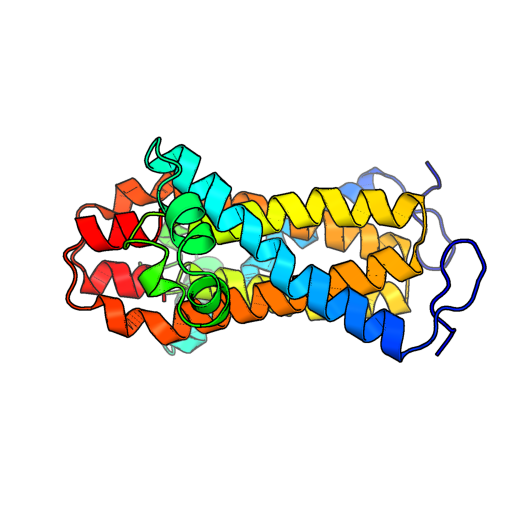3.312 1 93.62 89 ALA B O 1
ATOM 1691 N N . LEU B 1 90 ? 9.852 -15.836 -14.039 1 92.25 90 LEU B N 1
ATOM 1692 C CA . LEU B 1 90 ? 10.32 -16.344 -15.328 1 92.25 90 LEU B CA 1
ATOM 1693 C C . LEU B 1 90 ? 11.5 -17.297 -15.133 1 92.25 90 LEU B C 1
ATOM 1695 O O . LEU B 1 90 ? 11.742 -18.172 -15.969 1 92.25 90 LEU B O 1
ATOM 1699 N N . SER B 1 91 ? 12.219 -17.234 -14.117 1 90.25 91 SER B N 1
ATOM 1700 C CA . SER B 1 91 ? 13.414 -18.031 -13.883 1 90.25 91 SER B CA 1
ATOM 1701 C C . SER B 1 91 ? 13.156 -19.125 -12.844 1 90.25 91 SER B C 1
ATOM 1703 O O . SER B 1 91 ? 13.625 -20.25 -12.992 1 90.25 91 SER B O 1
ATOM 1705 N N . SER B 1 92 ? 12.461 -18.766 -11.828 1 91.81 92 SER B N 1
ATOM 1706 C CA . SER B 1 92 ? 12.195 -19.672 -10.719 1 91.81 92 SER B CA 1
ATOM 1707 C C . SER B 1 92 ? 10.898 -19.297 -10.008 1 91.81 92 SER B C 1
ATOM 1709 O O . SER B 1 92 ? 10.836 -18.297 -9.297 1 91.81 92 SER B O 1
ATOM 1711 N N . ALA B 1 93 ? 9.914 -20.141 -10.125 1 89.25 93 ALA B N 1
ATOM 1712 C CA . ALA B 1 93 ? 8.625 -19.891 -9.492 1 89.25 93 ALA B CA 1
ATOM 1713 C C . ALA B 1 93 ? 8.758 -19.875 -7.969 1 89.25 93 ALA B C 1
ATOM 1715 O O . ALA B 1 93 ? 8.117 -19.062 -7.293 1 89.25 93 ALA B O 1
ATOM 1716 N N . SER B 1 94 ? 9.57 -20.766 -7.449 1 91.19 94 SER B N 1
ATOM 1717 C CA . SER B 1 94 ? 9.734 -20.859 -6 1 91.19 94 SER B CA 1
ATOM 1718 C C . SER B 1 94 ? 10.391 -19.594 -5.449 1 91.19 94 SER B C 1
ATOM 1720 O O . SER B 1 94 ? 9.992 -19.078 -4.398 1 91.19 94 SER B O 1
ATOM 1722 N N . LEU B 1 95 ? 11.391 -19.062 -6.164 1 93.62 95 LEU B N 1
ATOM 1723 C CA . LEU B 1 95 ? 12.047 -17.828 -5.73 1 93.62 95 LEU B CA 1
ATOM 1724 C C . LEU B 1 95 ? 11.086 -16.656 -5.797 1 93.62 95 LEU B C 1
ATOM 1726 O O . LEU B 1 95 ? 11.109 -15.773 -4.934 1 93.62 95 LEU B O 1
ATOM 1730 N N . ALA B 1 96 ? 10.266 -16.641 -6.809 1 95.75 96 ALA B N 1
ATOM 1731 C CA . ALA B 1 96 ? 9.258 -15.586 -6.957 1 95.75 96 ALA B CA 1
ATOM 1732 C C . ALA B 1 96 ? 8.281 -15.586 -5.789 1 95.75 96 ALA B C 1
ATOM 1734 O O . ALA B 1 96 ? 7.945 -14.531 -5.25 1 95.75 96 ALA B O 1
ATOM 1735 N N . VAL B 1 97 ? 7.871 -16.734 -5.367 1 93.94 97 VAL B N 1
ATOM 1736 C CA . VAL B 1 97 ? 6.918 -16.844 -4.266 1 93.94 97 VAL B CA 1
ATOM 1737 C C . VAL B 1 97 ? 7.57 -16.375 -2.969 1 93.94 97 VAL B C 1
ATOM 1739 O O . VAL B 1 97 ? 6.988 -15.586 -2.223 1 93.94 97 VAL B O 1
ATOM 1742 N N . VAL B 1 98 ? 8.781 -16.828 -2.717 1 95.56 98 VAL B N 1
ATOM 1743 C CA . VAL B 1 98 ? 9.484 -16.422 -1.503 1 95.56 98 VAL B CA 1
ATOM 1744 C C . VAL B 1 98 ? 9.664 -14.906 -1.486 1 95.56 98 VAL B C 1
ATOM 1746 O O . VAL B 1 98 ? 9.359 -14.25 -0.488 1 95.56 98 VAL B O 1
ATOM 1749 N N . THR B 1 99 ? 10.133 -14.336 -2.59 1 97.69 99 THR B N 1
ATOM 1750 C CA . THR B 1 99 ? 10.344 -12.898 -2.689 1 97.69 99 THR B CA 1
ATOM 1751 C C . THR B 1 99 ? 9.023 -12.148 -2.51 1 97.69 99 THR B C 1
ATOM 1753 O O . THR B 1 99 ? 8.961 -11.172 -1.762 1 97.69 99 THR B O 1
ATOM 1756 N N . GLY B 1 100 ? 7.996 -12.625 -3.16 1 98.06 100 GLY B N 1
ATOM 1757 C CA . GLY B 1 100 ? 6.688 -12 -3.055 1 98.06 100 GLY B CA 1
ATOM 1758 C C . GLY B 1 100 ? 6.148 -11.984 -1.637 1 98.06 100 GLY B C 1
ATOM 1759 O O . GLY B 1 100 ? 5.641 -10.961 -1.17 1 98.06 100 GLY B O 1
ATOM 1760 N N . VAL B 1 101 ? 6.289 -13.055 -0.939 1 97.5 101 VAL B N 1
ATOM 1761 C CA . VAL B 1 101 ? 5.789 -13.156 0.427 1 97.5 101 VAL B CA 1
ATOM 1762 C C . VAL B 1 101 ? 6.578 -12.227 1.341 1 97.5 101 VAL B C 1
ATOM 1764 O O . VAL B 1 101 ? 5.996 -11.492 2.146 1 97.5 101 VAL B O 1
ATOM 1767 N N . VAL B 1 102 ? 7.863 -12.258 1.22 1 98.44 102 VAL B N 1
ATOM 1768 C CA . VAL B 1 102 ? 8.711 -11.422 2.062 1 98.44 102 VAL B CA 1
ATOM 1769 C C . VAL B 1 102 ? 8.383 -9.945 1.822 1 98.44 102 VAL B C 1
ATOM 1771 O O . VAL B 1 102 ? 8.211 -9.18 2.771 1 98.44 102 VAL B O 1
ATOM 1774 N N . LEU B 1 103 ? 8.289 -9.555 0.601 1 98.69 103 LEU B N 1
ATOM 1775 C CA . LEU B 1 103 ? 8.039 -8.156 0.289 1 98.69 103 LEU B CA 1
ATOM 1776 C C . LEU B 1 103 ? 6.605 -7.766 0.629 1 98.69 103 LEU B C 1
ATOM 1778 O O . LEU B 1 103 ? 6.34 -6.625 1.016 1 98.69 103 LEU B O 1
ATOM 1782 N N . TYR B 1 104 ? 5.676 -8.695 0.539 1 98.56 104 TYR B N 1
ATOM 1783 C CA . TYR B 1 104 ? 4.305 -8.477 0.991 1 98.56 104 TYR B CA 1
ATOM 1784 C C . TYR B 1 104 ? 4.266 -8.18 2.486 1 98.56 104 TYR B C 1
ATOM 1786 O O . TYR B 1 104 ? 3.656 -7.195 2.914 1 98.56 104 TYR B O 1
ATOM 1794 N N . VAL B 1 105 ? 4.91 -8.984 3.275 1 98.5 105 VAL B N 1
ATOM 1795 C CA . VAL B 1 105 ? 4.941 -8.781 4.719 1 98.5 105 VAL B CA 1
ATOM 1796 C C . VAL B 1 105 ? 5.625 -7.453 5.039 1 98.5 105 VAL B C 1
ATOM 1798 O O . VAL B 1 105 ? 5.18 -6.715 5.918 1 98.5 105 VAL B O 1
ATOM 1801 N N . HIS B 1 106 ? 6.688 -7.18 4.352 1 98.12 106 HIS B N 1
ATOM 1802 C CA . HIS B 1 106 ? 7.375 -5.902 4.512 1 98.12 106 HIS B CA 1
ATOM 1803 C C . HIS B 1 106 ? 6.426 -4.73 4.277 1 98.12 106 HIS B C 1
ATOM 1805 O O . HIS B 1 106 ? 6.383 -3.793 5.078 1 98.12 106 HIS B O 1
ATOM 1811 N N . LEU B 1 107 ? 5.656 -4.805 3.197 1 98.31 107 LEU B N 1
ATOM 1812 C CA . LEU B 1 107 ? 4.715 -3.752 2.838 1 98.31 107 LEU B CA 1
ATOM 1813 C C . LEU B 1 107 ? 3.627 -3.611 3.898 1 98.31 107 LEU B C 1
ATOM 1815 O O . LEU B 1 107 ? 3.303 -2.496 4.316 1 98.31 107 LEU B O 1
ATOM 1819 N N . VAL B 1 108 ? 3.061 -4.695 4.34 1 98.56 108 VAL B N 1
ATOM 1820 C CA . VAL B 1 108 ? 2.045 -4.684 5.387 1 98.56 108 VAL B CA 1
ATOM 1821 C C . VAL B 1 108 ? 2.617 -4.055 6.656 1 98.56 108 VAL B C 1
ATOM 1823 O O . VAL B 1 108 ? 1.969 -3.213 7.285 1 98.56 108 VAL B O 1
ATOM 1826 N N . SER B 1 109 ? 3.793 -4.441 7 1 97.81 109 SER B N 1
ATOM 1827 C CA . SER B 1 109 ? 4.449 -3.904 8.188 1 97.81 109 SER B CA 1
ATOM 1828 C C . SER B 1 109 ? 4.68 -2.402 8.062 1 97.81 109 SER B C 1
ATOM 1830 O O . SER B 1 109 ? 4.512 -1.658 9.031 1 97.81 109 SER B O 1
ATOM 1832 N N . ASP B 1 110 ? 5.078 -2.02 6.852 1 97.44 110 ASP B N 1
ATOM 1833 C CA . ASP B 1 110 ? 5.262 -0.592 6.609 1 97.44 110 ASP B CA 1
ATOM 1834 C C . ASP B 1 110 ? 3.979 0.183 6.887 1 97.44 110 ASP B C 1
ATOM 1836 O O . ASP B 1 110 ? 3.998 1.193 7.594 1 97.44 110 ASP B O 1
ATOM 1840 N N . VAL B 1 111 ? 2.916 -0.231 6.336 1 98.31 111 VAL B N 1
ATOM 1841 C CA . VAL B 1 111 ? 1.653 0.487 6.469 1 98.31 111 VAL B CA 1
ATOM 1842 C C . VAL B 1 111 ? 1.193 0.46 7.926 1 98.31 111 VAL B C 1
ATOM 1844 O O . VAL B 1 111 ? 0.762 1.481 8.469 1 98.31 111 VAL B O 1
ATOM 1847 N N . ALA B 1 112 ? 1.283 -0.655 8.602 1 97.75 112 ALA B N 1
ATOM 1848 C CA . ALA B 1 112 ? 0.917 -0.764 10.016 1 97.75 112 ALA B CA 1
ATOM 1849 C C . ALA B 1 112 ? 1.764 0.171 10.875 1 97.75 112 ALA B C 1
ATOM 1851 O O . ALA B 1 112 ? 1.246 0.83 11.773 1 97.75 112 ALA B O 1
ATOM 1852 N N . TRP B 1 113 ? 3.045 0.21 10.57 1 96.12 113 TRP B N 1
ATOM 1853 C CA . TRP B 1 113 ? 3.959 1.09 11.297 1 96.12 113 TRP B CA 1
ATOM 1854 C C . TRP B 1 113 ? 3.602 2.555 11.062 1 96.12 113 TRP B C 1
ATOM 1856 O O . TRP B 1 113 ? 3.609 3.357 12 1 96.12 113 TRP B O 1
ATOM 1866 N N . ASP B 1 114 ? 3.305 2.885 9.812 1 96.06 114 ASP B N 1
ATOM 1867 C CA . ASP B 1 114 ? 2.908 4.254 9.5 1 96.06 114 ASP B CA 1
ATOM 1868 C C . ASP B 1 114 ? 1.658 4.656 10.281 1 96.06 114 ASP B C 1
ATOM 1870 O O . ASP B 1 114 ? 1.581 5.766 10.805 1 96.06 114 ASP B O 1
ATOM 1874 N N . ILE B 1 115 ? 0.716 3.803 10.344 1 96.94 115 ILE B N 1
ATOM 1875 C CA . ILE B 1 115 ? -0.505 4.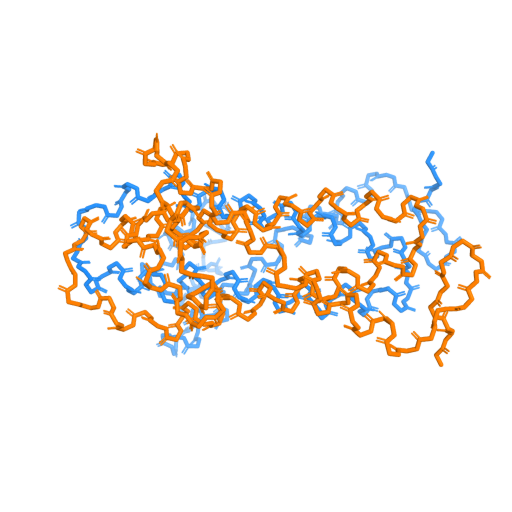07 11.094 1 96.94 115 ILE B CA 1
ATOM 1876 C C . ILE B 1 115 ? -0.164 4.305 12.562 1 96.94 115 ILE B C 1
ATOM 1878 O O . ILE B 1 115 ? -0.658 5.254 13.18 1 96.94 115 ILE B O 1
ATOM 1882 N N . SER B 1 116 ? 0.667 3.5 13.133 1 95.88 116 SER B N 1
ATOM 1883 C CA . SER B 1 116 ? 1.01 3.57 14.547 1 95.88 116 SER B CA 1
ATOM 1884 C C . SER B 1 116 ? 1.772 4.852 14.867 1 95.88 116 SER B C 1
ATOM 1886 O O . SER B 1 116 ? 1.803 5.289 16.016 1 95.88 116 SER B O 1
ATOM 1888 N N . ARG B 1 117 ? 2.346 5.457 13.875 1 93.62 117 ARG B N 1
ATOM 1889 C CA . ARG B 1 117 ? 3.203 6.617 14.102 1 93.62 117 ARG B CA 1
ATOM 1890 C C . ARG B 1 117 ? 2.467 7.914 13.789 1 93.62 117 ARG B C 1
ATOM 1892 O O . ARG B 1 117 ? 3.018 9 13.953 1 93.62 117 ARG B O 1
ATOM 1899 N N . LEU B 1 118 ? 1.271 7.855 13.383 1 94.5 118 LEU B N 1
ATOM 1900 C CA . LEU B 1 118 ? 0.537 9.031 12.93 1 94.5 118 LEU B CA 1
ATOM 1901 C C . LEU B 1 118 ? 0.486 10.094 14.016 1 94.5 118 LEU B C 1
ATOM 1903 O O . LEU B 1 118 ? 0.63 11.289 13.734 1 94.5 118 LEU B O 1
ATOM 1907 N N . ASP B 1 119 ? 0.387 9.703 15.203 1 93.12 119 ASP B N 1
ATOM 1908 C CA . ASP B 1 119 ? 0.233 10.648 16.312 1 93.12 119 ASP B CA 1
ATOM 1909 C C . ASP B 1 119 ? 1.51 11.461 16.516 1 93.12 119 ASP B C 1
ATOM 1911 O O . ASP B 1 119 ? 1.477 12.531 17.125 1 93.12 119 ASP B O 1
ATOM 1915 N N . GLN B 1 120 ? 2.602 11.008 16.062 1 91.75 120 GLN B N 1
ATOM 1916 C CA . GLN B 1 120 ? 3.867 11.727 16.203 1 91.75 120 GLN B CA 1
ATOM 1917 C C . GLN B 1 120 ? 3.883 12.984 15.344 1 91.75 120 GLN B C 1
ATOM 1919 O O . GLN B 1 120 ? 4.707 13.875 15.555 1 91.75 120 GLN B O 1
ATOM 1924 N N . TYR B 1 121 ? 2.934 13.008 14.391 1 91.69 121 TYR B N 1
ATOM 1925 C CA . TYR B 1 121 ? 2.904 14.141 13.469 1 91.69 121 TYR B CA 1
ATOM 1926 C C . TYR B 1 121 ? 1.892 15.188 13.922 1 91.69 121 TYR B C 1
ATOM 1928 O O . TYR B 1 121 ? 1.654 16.172 13.227 1 91.69 121 TYR B O 1
ATOM 1936 N N . ALA B 1 122 ? 1.321 15.023 15.062 1 93.56 122 ALA B N 1
ATOM 1937 C CA . ALA B 1 122 ? 0.244 15.883 15.547 1 93.56 122 ALA B CA 1
ATOM 1938 C C . ALA B 1 122 ? 0.748 17.297 15.805 1 93.56 122 ALA B C 1
ATOM 1940 O O . ALA B 1 122 ? -0.043 18.25 15.875 1 93.56 122 ALA B O 1
ATOM 1941 N N . HIS B 1 123 ? 2.033 17.531 15.938 1 93.56 123 HIS B N 1
ATOM 1942 C CA . HIS B 1 123 ? 2.602 18.828 16.25 1 93.56 123 HIS B CA 1
ATOM 1943 C C . HIS B 1 123 ? 2.98 19.594 14.984 1 93.56 123 HIS B C 1
ATOM 1945 O O . HIS B 1 123 ? 3.299 20.781 15.047 1 93.56 123 HIS B O 1
ATOM 1951 N N . LEU B 1 124 ? 2.939 18.984 13.875 1 93.69 124 LEU B N 1
ATOM 1952 C CA . LEU B 1 124 ? 3.35 19.594 12.609 1 93.69 124 LEU B CA 1
ATOM 1953 C C . LEU B 1 124 ? 2.244 20.469 12.039 1 93.69 124 LEU B C 1
ATOM 1955 O O . LEU B 1 124 ? 1.069 20.297 12.367 1 93.69 124 LEU B O 1
ATOM 1959 N N . SER B 1 125 ? 2.695 21.422 11.266 1 94.5 125 SER B N 1
ATOM 1960 C CA . SER B 1 125 ? 1.73 22.172 10.469 1 94.5 125 SER B CA 1
ATOM 1961 C C . SER B 1 125 ? 1.167 21.328 9.336 1 94.5 125 SER B C 1
ATOM 1963 O O . SER B 1 125 ? 1.737 20.297 8.977 1 94.5 125 SER B O 1
ATOM 1965 N N . THR B 1 126 ? 0.091 21.703 8.742 1 94.38 126 THR B N 1
ATOM 1966 C CA . THR B 1 126 ? -0.534 20.984 7.637 1 94.38 126 THR B CA 1
ATOM 1967 C C . THR B 1 126 ? 0.441 20.828 6.473 1 94.38 126 THR B C 1
ATOM 1969 O O . THR B 1 126 ? 0.567 19.734 5.902 1 94.38 126 THR B O 1
ATOM 1972 N N . ASP B 1 127 ? 1.163 21.922 6.168 1 93.81 127 ASP B N 1
ATOM 1973 C CA . ASP B 1 127 ? 2.117 21.875 5.066 1 93.81 127 ASP B CA 1
ATOM 1974 C C . ASP B 1 127 ? 3.217 20.844 5.336 1 93.81 127 ASP B C 1
ATOM 1976 O O . ASP B 1 127 ? 3.619 20.109 4.434 1 93.81 127 ASP B O 1
ATOM 1980 N N . GLU B 1 128 ? 3.656 20.859 6.512 1 94.19 128 GLU B N 1
ATOM 1981 C CA . GLU B 1 128 ? 4.688 19.891 6.895 1 94.19 128 GLU B CA 1
ATOM 1982 C C . GLU B 1 128 ? 4.16 18.469 6.824 1 94.19 128 GLU B C 1
ATOM 1984 O O . GLU B 1 128 ? 4.863 17.562 6.367 1 94.19 128 GLU B O 1
ATOM 1989 N N . LEU B 1 129 ? 2.986 18.281 7.262 1 95.06 129 LEU B N 1
ATOM 1990 C CA . LEU B 1 129 ? 2.375 16.953 7.234 1 95.06 129 LEU B CA 1
ATOM 1991 C C . LEU B 1 129 ? 2.16 16.484 5.801 1 95.06 129 LEU B C 1
ATOM 1993 O O . LEU B 1 129 ? 2.436 15.328 5.473 1 95.06 129 LEU B O 1
ATOM 1997 N N . LEU B 1 130 ? 1.702 17.328 4.953 1 95.56 130 LEU B N 1
ATOM 1998 C CA . LEU B 1 130 ? 1.521 16.969 3.549 1 95.56 130 LEU B CA 1
ATOM 1999 C C . LEU B 1 130 ? 2.852 16.578 2.91 1 95.56 130 LEU B C 1
ATOM 2001 O O . LEU B 1 130 ? 2.908 15.656 2.1 1 95.56 130 LEU B O 1
ATOM 2005 N N . ARG B 1 131 ? 3.887 17.219 3.301 1 93.56 131 ARG B N 1
ATOM 2006 C CA . ARG B 1 131 ? 5.219 16.875 2.809 1 93.56 131 ARG B CA 1
ATOM 2007 C C . ARG B 1 131 ? 5.641 15.5 3.297 1 93.56 131 ARG B C 1
ATOM 2009 O O . ARG B 1 131 ? 6.242 14.727 2.547 1 93.56 131 ARG B O 1
ATOM 2016 N N . GLU B 1 132 ? 5.312 15.211 4.457 1 93.88 132 GLU B N 1
ATOM 2017 C CA . GLU B 1 132 ? 5.637 13.906 5.027 1 93.88 132 GLU B CA 1
ATOM 2018 C C . GLU B 1 132 ? 4.938 12.781 4.266 1 93.88 132 GLU B C 1
ATOM 2020 O O . GLU B 1 132 ? 5.477 11.68 4.145 1 93.88 132 GLU B O 1
ATOM 2025 N N . PHE B 1 133 ? 3.777 13.031 3.738 1 95.5 133 PHE B N 1
ATOM 2026 C CA . PHE B 1 133 ? 2.998 11.977 3.107 1 95.5 133 PHE B CA 1
ATOM 2027 C C . PHE B 1 133 ? 3.25 11.938 1.604 1 95.5 133 PHE B C 1
ATOM 2029 O O . PHE B 1 133 ? 3.053 10.906 0.961 1 95.5 133 PHE B O 1
ATOM 2036 N N . ARG B 1 134 ? 3.689 13.023 1.126 1 94 134 ARG B N 1
ATOM 2037 C CA . ARG B 1 134 ? 3.932 13.125 -0.309 1 94 134 ARG B CA 1
ATOM 2038 C C . ARG B 1 134 ? 5.203 12.383 -0.705 1 94 134 ARG B C 1
ATOM 2040 O O . ARG B 1 134 ? 5.242 11.711 -1.735 1 94 134 ARG B O 1
#

Radius of gyration: 20.71 Å; Cα contacts (8 Å, |Δi|>4): 263; chains: 2; bounding box: 61×53×40 Å

Foldseek 3Di:
DPAFDFPRHGDDPVVLVVVLVCLLLCLCVCQQVQLCVVVVDSQLVVVCVVPVVCSPDPVCVRDPQLSRALQNSLVSLVVVLVPVLVVVCVRGVSSSVSSNVSSVVSSVVSVVVCVVCVVVCVPPDPVSVVSNHD/DPAFDFPRHGDDPVVLVVVLVCLLLCLCVCQQVQLCVVVVDSQLVVVCVVPVVCSPDPVCVRDPQLSRALQNSLVSLVVVLVPVLVVVCVRGVSSSVSSNVSSVVSSVVSVVVCVVCVVVCVPDDPVSVVSNHD

Secondary structure (DSSP, 8-state):
-PPPEETTEEPPHHHHHHHHHHHHHHGGGHHHHHHHHHHS--HHHHHHHH-TTHHHH-HHHHS-TTSS-HHHHHHHHHHHHHHHHHHHHHH-HHHHHHHHHHHHHHHHHHHHHHHHTGGGGTTS-HHHHHHHH-/-PPPEETTEEPPHHHHHHHHHHHHHHGGGHHHHHHHHHHS--HHHHHHHH-TTHHHH-HHHH--TTSS-HHHHHHHHHHHHHHHHHHHHHH-HHHHHHHHHHHHHHHHHHHHHHHHTGGGGTTS-HHHHHHHH-

Nearest PDB structures (foldseek):
  7eeb-assembly1_M  TM=4.535E-01  e=7.914E+00  Mus musculus
  7eeb-assembly1_M  TM=4.535E-01  e=7.923E+00  Mus musculus

pLDDT: mean 91.89, std 8.25, range [48.31, 98.75]

Solvent-accessible surface area (backbone atoms only — not comparable to full-atom values): 14550 Å² total; per-residue (Å²): 129,82,75,48,36,57,90,85,37,75,55,61,64,70,56,51,51,51,49,41,52,47,53,54,54,57,60,58,56,52,46,56,55,42,22,25,70,70,70,74,44,64,57,47,58,52,48,31,71,75,37,58,68,47,72,75,69,37,69,73,78,52,41,60,93,33,37,44,16,54,49,38,47,51,46,50,50,51,52,49,49,66,50,51,31,59,57,36,38,75,70,22,57,50,53,16,50,52,51,44,51,40,47,47,52,48,50,53,50,49,48,54,49,51,59,72,46,48,72,78,54,68,83,42,52,43,70,56,48,51,36,33,41,66,128,82,74,48,35,57,89,84,37,76,55,59,66,70,57,51,53,52,48,45,52,49,53,54,53,55,60,56,56,51,45,56,55,43,22,24,69,70,68,72,43,63,58,47,58,52,47,31,72,76,38,60,68,45,72,76,70,40,69,71,78,53,42,59,92,36,37,44,17,56,50,40,47,51,46,50,50,51,54,50,48,66,49,52,32,59,58,35,39,77,69,22,56,50,53,16,51,53,51,44,51,40,47,48,52,50,50,54,48,48,48,54,49,52,58,72,46,49,72,77,52,68,81,43,53,42,70,55,48,51,36,33,42,66

Sequence (268 aa):
MSPITVFGYAVPVPLVVAYGTAVGVLIDLDHFLIARYKTGSWGAVRFCLAHPAAAVADQRRIFEPGDVGVLSRLLSHLLLIGIAVPLLALSSASLAVVTGVVLYVHLVSDVAWDISRLDQYAHLSTDELLREFRMSPITVFGYAVPVPLVVAYGTAVGVLIDLDHFLIARYKTGSWGAVRFCLAHPAAAVADQRRIFEPGDVGVLSRLLSHLLLIGIAVPLLALSSASLAVVTGVVLYVHLVSDVAWDISRLDQYAHLSTDELLREFR

Organism: NCBI:txid2691917